Protein AF-A0AAV7KZ72-F1 (afdb_monomer)

Solvent-accessible surface area (backbone atoms only — not comparable to full-atom values): 15529 Å² total; per-residue (Å²): 114,70,66,60,54,53,52,51,52,52,52,54,58,46,49,74,73,47,74,88,58,69,67,49,80,44,83,74,49,78,67,99,48,38,44,33,35,39,38,36,49,79,88,45,71,31,38,37,39,36,37,58,58,86,93,79,50,80,46,81,46,80,44,89,60,84,88,63,89,92,62,82,76,85,76,79,49,72,65,56,58,51,51,52,52,52,51,53,51,51,53,51,54,50,51,53,52,50,51,54,52,50,53,52,47,52,52,51,50,49,61,69,27,57,28,27,34,31,34,38,45,56,62,88,93,62,81,54,77,63,62,72,54,74,46,62,90,78,28,86,56,56,98,78,72,48,73,76,47,73,47,62,68,90,73,82,82,64,59,92,94,51,77,57,65,44,37,40,31,30,34,72,44,53,68,43,39,51,32,46,50,51,41,45,66,75,54,61,76,40,71,57,99,91,30,66,40,46,73,44,76,52,35,62,66,42,51,55,49,46,56,64,33,48,67,52,51,54,48,36,56,75,68,71,52,50,68,47,79,43,91,85,38,30,44,34,36,53,40,91,92,77,51,74,49,77,28,79,45,54,64,61,50,43,52,54,64,69,66,62,66,90,115

Mean predicted aligned error: 16.89 Å

pLDDT: mean 72.33, std 17.56, range [33.66, 97.25]

Nearest PDB structures (foldseek):
  2ykp-assembly1_A  TM=8.143E-01  e=1.225E-08  Homo sapiens
  2yko-assembly1_A  TM=7.980E-01  e=5.605E-08  Homo sapiens
  2ykq-assembly1_B  TM=6.579E-01  e=3.017E-08  Homo sapiens
  2ldy-assembly1_A  TM=4.967E-01  e=1.840E-06  Homo sapiens
  9b8s-assembly1_A  TM=1.982E-01  e=2.676E+00  Homo sapiens

Radius of gyration: 35.11 Å; Cα contacts (8 Å, |Δi|>4): 311; chains: 1; bounding box: 72×52×94 Å

Foldseek 3Di:
DVVVVVVVVVVVVVCVVPVPWDKDWDFDDDDPFKTWIWIDTPNAIKIWMWGDDPPDDTDIATDRDDDDPDDDDPRPDPVNVVVVVVVVVVVVVVVVVVVVVVVVVLVVLLVVLLQKKKKFFDDPPNQPPVVVVQPVPPFPADPPKDWPDKDFDDDDQDDPPDTGTIIMIGTPDSVSVVSSQVRVVVPPFGDDPRITMHMDRPRPVQVVLLVQLVVLVVVCVVVVWDWDADRLGWIWTDDPPDDTDTDNHSVVSVVVVVVPPPD

Sequence (263 aa):
MVSLLCTVSAVLLIALVAPRKRWWIGVLKYSGRYFVFRLSVGGYRRGVCFYRHGGRSVKVAVYVGSFRHGRNPICFSAGLFAAIRTLQAEVHQLKEKNAGLHTWLEDTEGSSSRNDICLVGIPEKEEGMEVGCLWKPDAELSTQFVIERAHRVPGTIPKLGSRLRPLLARILNFRDQDAILRMASMQHPLHIANHKIWISPDAQEVQVRHKSFGKVQGEFQRRNLQYTMIFQAGLKVIAEGLWLWFFDAPEEAWEWLEAGTRW

Secondary structure (DSSP, 8-state):
-HHHHHHHHHHHHHHHH-TTS-EEEEEEEE-SSEEEEEEEETTEEEEEEEEEETTTEEEEEEE-S---TTSPP----HHHHHHHHHHHHHHHHHHHHHHHHHHHHHHHHHHHTTTEEEEESPPTT--SHHHHHSSTTTS---TT--EEEEEEPSSPPPPTTSPPPPEEEEES-HHHHHHHHHHHHHTPSEEETTEEEEEEE--HHHHHHHHHTHHHHHHHHHTT-EEEEPTTSPEEEEETTTEEEEESSHHHHHHHHHTT---

Organism: Pleurodeles waltl (NCBI:txid8319)

Structure (mmCIF, N/CA/C/O backbone):
data_AF-A0AAV7KZ72-F1
#
_entry.id   AF-A0AAV7KZ72-F1
#
loop_
_atom_site.group_PDB
_atom_site.id
_atom_site.type_symbol
_atom_site.label_atom_id
_atom_site.label_alt_id
_atom_site.label_comp_id
_atom_site.label_asym_id
_atom_site.label_entity_id
_atom_site.label_seq_id
_atom_site.pdbx_PDB_ins_code
_atom_site.Cartn_x
_atom_site.Cartn_y
_atom_site.Cartn_z
_atom_site.occupancy
_atom_site.B_iso_or_equiv
_atom_site.auth_seq_id
_atom_site.auth_comp_id
_atom_site.auth_asym_id
_atom_site.auth_atom_id
_atom_site.pdbx_PDB_model_num
ATOM 1 N N . MET A 1 1 ? -38.495 -7.448 65.803 1.00 38.69 1 MET A N 1
ATOM 2 C CA . MET A 1 1 ? -37.177 -6.798 65.583 1.00 38.69 1 MET A CA 1
ATOM 3 C C . MET A 1 1 ? -36.558 -7.064 64.203 1.00 38.69 1 MET A C 1
ATOM 5 O O . MET A 1 1 ? -36.000 -6.135 63.638 1.00 38.69 1 MET A O 1
ATOM 9 N N . VAL A 1 2 ? -36.669 -8.265 63.612 1.00 38.19 2 VAL A N 1
ATOM 10 C CA . VAL A 1 2 ? -36.006 -8.596 62.322 1.00 38.19 2 VAL A CA 1
ATOM 11 C C . VAL A 1 2 ? -36.577 -7.848 61.099 1.00 38.19 2 VAL A C 1
ATOM 13 O O . VAL A 1 2 ? -35.811 -7.498 60.203 1.00 38.19 2 VAL A O 1
ATOM 16 N N . SER A 1 3 ? -37.886 -7.553 61.052 1.00 43.62 3 SER A N 1
ATOM 17 C CA . SER A 1 3 ? -38.471 -6.794 59.928 1.00 43.62 3 SER A CA 1
ATOM 18 C C . SER A 1 3 ? -38.001 -5.338 59.895 1.00 43.62 3 SER A C 1
ATOM 20 O O . SER A 1 3 ? -37.659 -4.853 58.823 1.00 43.62 3 SER A O 1
ATOM 22 N N . LEU A 1 4 ? -37.904 -4.690 61.064 1.00 44.41 4 LEU A N 1
ATOM 23 C CA . LEU A 1 4 ? -37.414 -3.317 61.220 1.00 44.41 4 LEU A CA 1
ATOM 24 C C . LEU A 1 4 ? -35.956 -3.177 60.767 1.00 44.41 4 LEU A C 1
ATOM 26 O O . LEU A 1 4 ? -35.634 -2.263 60.013 1.00 44.41 4 LEU A O 1
ATOM 30 N N . LEU A 1 5 ? -35.090 -4.124 61.142 1.00 49.25 5 LEU A N 1
ATOM 31 C CA . LEU A 1 5 ? -33.693 -4.138 60.695 1.00 49.25 5 LEU A CA 1
ATOM 32 C C . LEU A 1 5 ? -33.578 -4.305 59.170 1.00 49.25 5 LEU A C 1
ATOM 34 O O . LEU A 1 5 ? -32.820 -3.579 58.535 1.00 49.25 5 LEU A O 1
ATOM 38 N N . CYS A 1 6 ? -34.382 -5.182 58.556 1.00 45.44 6 CYS A N 1
ATOM 39 C CA . CYS A 1 6 ? -34.381 -5.355 57.098 1.00 45.44 6 CYS A CA 1
ATOM 40 C C . CYS A 1 6 ? -34.920 -4.126 56.349 1.00 45.44 6 CYS A C 1
ATOM 42 O O . CYS A 1 6 ? -34.369 -3.763 55.311 1.00 45.44 6 CYS A O 1
ATOM 44 N N . THR A 1 7 ? -35.965 -3.465 56.863 1.00 50.50 7 THR A N 1
ATOM 45 C CA . THR A 1 7 ? -36.476 -2.217 56.273 1.00 50.50 7 THR A CA 1
ATOM 46 C C . THR A 1 7 ? -35.460 -1.087 56.372 1.00 50.50 7 THR A C 1
ATOM 48 O O . THR A 1 7 ? -35.274 -0.362 55.399 1.00 50.50 7 THR A O 1
ATOM 51 N N . VAL A 1 8 ? -34.755 -0.971 57.502 1.00 50.91 8 VAL A N 1
ATOM 52 C CA . VAL A 1 8 ? -33.727 0.059 57.708 1.00 50.91 8 VAL A CA 1
ATOM 53 C C . VAL A 1 8 ? -32.531 -0.181 56.782 1.00 50.91 8 VAL A C 1
ATOM 55 O O . VAL A 1 8 ? -32.090 0.752 56.116 1.00 50.91 8 VAL A O 1
ATOM 58 N N . SER A 1 9 ? -32.064 -1.429 56.639 1.00 54.72 9 SER A N 1
ATOM 59 C CA . SER A 1 9 ? -30.989 -1.766 55.695 1.00 54.72 9 SER A CA 1
ATOM 60 C C . SER A 1 9 ? -31.382 -1.527 54.235 1.00 54.72 9 SER A C 1
ATOM 62 O O . SER A 1 9 ? -30.563 -1.037 53.463 1.00 54.72 9 SER A O 1
ATOM 64 N N . ALA A 1 10 ? -32.626 -1.826 53.845 1.00 52.47 10 ALA A N 1
ATOM 65 C CA . ALA A 1 10 ? -33.115 -1.558 52.493 1.00 52.47 10 ALA A CA 1
ATOM 66 C C . ALA A 1 10 ? -33.166 -0.049 52.193 1.00 52.47 10 ALA A C 1
ATOM 68 O O . ALA A 1 10 ? -32.708 0.384 51.137 1.00 52.47 10 ALA A O 1
ATOM 69 N N . VAL A 1 11 ? -33.669 0.750 53.139 1.00 53.88 11 VAL A N 1
ATOM 70 C CA . VAL A 1 11 ? -33.732 2.215 53.031 1.00 53.88 11 VAL A CA 1
ATOM 71 C C . VAL A 1 11 ? -32.330 2.823 52.900 1.00 53.88 11 VAL A C 1
ATOM 73 O O . VAL A 1 11 ? -32.102 3.628 51.997 1.00 53.88 11 VAL A O 1
ATOM 76 N N . LEU A 1 12 ? -31.374 2.391 53.729 1.00 54.44 12 LEU A N 1
ATOM 77 C CA . LEU A 1 12 ? -29.981 2.859 53.685 1.00 54.44 12 LEU A CA 1
ATOM 78 C C . LEU A 1 12 ? -29.284 2.522 52.360 1.00 54.44 12 LEU A C 1
ATOM 80 O O . LEU A 1 12 ? -28.625 3.377 51.770 1.00 54.44 12 LEU A O 1
ATOM 84 N N . LEU A 1 13 ? -29.457 1.296 51.862 1.00 54.50 13 LEU A N 1
ATOM 85 C CA . LEU A 1 13 ? -28.806 0.844 50.631 1.00 54.50 13 LEU A CA 1
ATOM 86 C C . LEU A 1 13 ? -29.325 1.598 49.394 1.00 54.50 13 LEU A C 1
ATOM 88 O O . LEU A 1 13 ? -28.574 1.849 48.457 1.00 54.50 13 LEU A O 1
ATOM 92 N N . ILE A 1 14 ? -30.598 1.998 49.394 1.00 53.00 14 ILE A N 1
ATOM 93 C CA . ILE A 1 14 ? -31.209 2.755 48.293 1.00 53.00 14 ILE A CA 1
ATOM 94 C C . ILE A 1 14 ? -30.872 4.250 48.378 1.00 53.00 14 ILE A C 1
ATOM 96 O O . ILE A 1 14 ? -30.627 4.868 47.340 1.00 53.00 14 ILE A O 1
ATOM 100 N N . ALA A 1 15 ? -30.787 4.815 49.588 1.00 53.19 15 ALA A N 1
ATOM 101 C CA . ALA A 1 15 ? -30.318 6.185 49.798 1.00 53.19 15 ALA A CA 1
ATOM 102 C C . ALA A 1 15 ? -28.884 6.391 49.270 1.00 53.19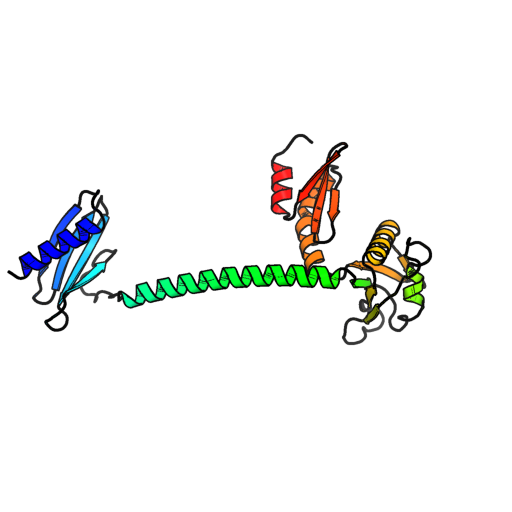 15 ALA A C 1
ATOM 104 O O . ALA A 1 15 ? -28.590 7.444 48.707 1.00 53.19 15 ALA A O 1
ATOM 105 N N . LEU A 1 16 ? -28.029 5.364 49.363 1.00 52.84 16 LEU A N 1
ATOM 106 C CA . LEU A 1 16 ? -26.675 5.367 48.794 1.00 52.84 16 LEU A CA 1
ATOM 107 C C . LEU A 1 16 ? -26.654 5.295 47.257 1.00 52.84 16 LEU A C 1
ATOM 109 O O . LEU A 1 16 ? -25.777 5.879 46.628 1.00 52.84 16 LEU A O 1
ATOM 113 N N . VAL A 1 17 ? -27.612 4.597 46.639 1.00 50.56 17 VAL A N 1
ATOM 114 C CA . VAL A 1 17 ? -27.637 4.375 45.180 1.00 50.56 17 VAL A CA 1
ATOM 115 C C . VAL A 1 17 ? -28.333 5.515 44.421 1.00 50.56 17 VAL A C 1
ATOM 117 O O . VAL A 1 17 ? -28.018 5.750 43.255 1.00 50.56 17 VAL A O 1
ATOM 120 N N . ALA A 1 18 ? -29.278 6.237 45.036 1.00 48.50 18 ALA A N 1
ATOM 121 C CA . ALA A 1 18 ? -30.023 7.308 44.361 1.00 48.50 18 ALA A CA 1
ATOM 122 C C . ALA A 1 18 ? -30.500 8.433 45.312 1.00 48.50 18 ALA A C 1
ATOM 124 O O . ALA A 1 18 ? -31.708 8.612 45.493 1.00 48.50 18 ALA A O 1
ATOM 125 N N . PRO A 1 19 ? -29.589 9.254 45.871 1.00 49.84 19 PRO A N 1
ATOM 126 C CA . PRO A 1 19 ? -29.916 10.239 46.912 1.00 49.84 19 PRO A CA 1
ATOM 127 C C . PRO A 1 19 ? -30.822 11.396 46.449 1.00 49.84 19 PRO A C 1
ATOM 129 O O . PRO A 1 19 ? -31.455 12.048 47.272 1.00 49.84 19 PRO A O 1
ATOM 132 N N . ARG A 1 20 ? -30.910 11.665 45.136 1.00 46.69 20 ARG A N 1
ATOM 133 C CA . ARG A 1 20 ? -31.605 12.844 44.573 1.00 46.69 20 ARG A CA 1
ATOM 134 C C . ARG A 1 20 ? -32.982 12.569 43.945 1.00 46.69 20 ARG A C 1
ATOM 136 O O . ARG A 1 20 ? -33.542 13.463 43.318 1.00 46.69 20 ARG A O 1
ATOM 143 N N . LYS A 1 21 ? -33.549 11.361 44.062 1.00 54.41 21 LYS A N 1
ATOM 144 C CA . LYS A 1 21 ? -34.864 11.022 43.466 1.00 54.41 21 LYS A CA 1
ATOM 145 C C . LYS A 1 21 ? -35.909 10.737 44.547 1.00 54.41 21 LYS A C 1
ATOM 147 O O . LYS A 1 21 ? -35.589 10.098 45.538 1.00 54.41 21 LYS A O 1
ATOM 152 N N . ARG A 1 22 ? -37.172 11.151 44.350 1.00 50.78 22 ARG A N 1
ATOM 153 C CA . ARG A 1 22 ? -38.296 10.700 45.200 1.00 50.78 22 ARG A CA 1
ATOM 154 C C . ARG A 1 22 ? -38.497 9.194 45.002 1.00 50.78 22 ARG A C 1
ATOM 156 O O . ARG A 1 22 ? -38.683 8.741 43.868 1.00 50.78 22 ARG A O 1
ATOM 163 N N . TRP A 1 23 ? -38.466 8.439 46.095 1.00 55.16 23 TRP A N 1
ATOM 164 C CA . TRP A 1 23 ? -38.668 6.993 46.105 1.00 55.16 23 TRP A CA 1
ATOM 165 C C . TRP A 1 23 ? -39.772 6.581 47.084 1.00 55.16 23 TRP A C 1
ATOM 167 O O . TRP A 1 23 ? -40.074 7.296 48.034 1.00 55.16 23 TRP A O 1
ATOM 177 N N . TRP A 1 24 ? -40.397 5.434 46.819 1.00 49.84 24 TRP A N 1
ATOM 178 C CA . TRP A 1 24 ? -41.432 4.821 47.660 1.00 49.84 24 TRP A CA 1
ATOM 179 C C . TRP A 1 24 ? -41.126 3.336 47.864 1.00 49.84 24 TRP A C 1
ATOM 181 O O . TRP A 1 24 ? -40.811 2.639 46.895 1.00 49.84 24 TRP A O 1
ATOM 191 N N . ILE A 1 25 ? -41.246 2.854 49.107 1.00 53.31 25 ILE A N 1
ATOM 192 C CA . ILE A 1 25 ? -41.063 1.445 49.485 1.00 53.31 25 ILE A CA 1
ATOM 193 C C . ILE A 1 25 ? -42.386 0.892 50.013 1.00 53.31 25 ILE A C 1
ATOM 195 O O . ILE A 1 25 ? -42.945 1.422 50.967 1.00 53.31 25 ILE A O 1
ATOM 199 N N . GLY A 1 26 ? -42.867 -0.198 49.416 1.00 49.25 26 GLY A N 1
ATOM 200 C CA . GLY A 1 26 ? -44.004 -0.967 49.926 1.00 49.25 26 GLY A CA 1
ATOM 201 C C . GLY A 1 26 ? -43.614 -2.421 50.171 1.00 49.25 26 GLY A C 1
ATOM 202 O O . GLY A 1 26 ? -42.951 -3.030 49.331 1.00 49.25 26 GLY A O 1
ATOM 203 N N . VAL A 1 27 ? -44.021 -3.004 51.299 1.00 54.62 27 VAL A N 1
ATOM 204 C CA . VAL A 1 27 ? -43.845 -4.445 51.5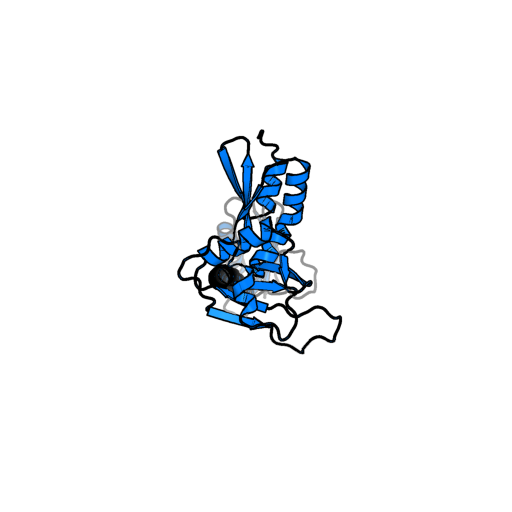49 1.00 54.62 27 VAL A CA 1
ATOM 205 C C . VAL A 1 27 ? -44.889 -5.207 50.734 1.00 54.62 27 VAL A C 1
ATOM 207 O O . VAL A 1 27 ? -46.081 -4.972 50.887 1.00 54.62 27 VAL A O 1
ATOM 210 N N . LEU A 1 28 ? -44.450 -6.101 49.846 1.00 54.56 28 LEU A N 1
ATOM 211 C CA . LEU A 1 28 ? -45.337 -6.871 48.965 1.00 54.56 28 LEU A CA 1
ATOM 212 C C . LEU A 1 28 ? -45.736 -8.221 49.564 1.00 54.56 28 LEU A C 1
ATOM 214 O O . LEU A 1 28 ? -46.877 -8.643 49.410 1.00 54.56 28 LEU A O 1
ATOM 218 N N . LYS A 1 29 ? -44.793 -8.933 50.193 1.00 51.44 29 LYS A N 1
ATOM 219 C CA . LYS A 1 29 ? -45.048 -10.255 50.782 1.00 51.44 29 LYS A CA 1
ATOM 220 C C . LYS A 1 29 ? -43.983 -10.611 51.816 1.00 51.44 29 LYS A C 1
ATOM 222 O O . LYS A 1 29 ? -42.793 -10.381 51.586 1.00 51.44 29 LYS A O 1
ATOM 227 N N . TYR A 1 30 ? -44.418 -11.224 52.914 1.00 51.69 30 TYR A N 1
ATOM 228 C CA . TYR A 1 30 ? -43.566 -11.874 53.907 1.00 51.69 30 TYR A CA 1
ATOM 229 C C . TYR A 1 30 ? -43.887 -13.369 53.937 1.00 51.69 30 TYR A C 1
ATOM 231 O O . TYR A 1 30 ? -45.049 -13.751 54.029 1.00 51.69 30 TYR A O 1
ATOM 239 N N . SER A 1 31 ? -42.861 -14.212 53.833 1.00 49.59 31 SER A N 1
ATOM 240 C CA . SER A 1 31 ? -43.014 -15.674 53.812 1.00 49.59 31 SER A CA 1
ATOM 241 C C . SER A 1 31 ? -42.007 -16.357 54.743 1.00 49.59 31 SER A C 1
ATOM 243 O O . SER A 1 31 ? -41.458 -17.391 54.375 1.00 49.59 31 SER A O 1
ATOM 245 N N . GLY A 1 32 ? -41.653 -15.764 55.892 1.00 51.72 32 GLY A N 1
ATOM 246 C CA . GLY A 1 32 ? -40.743 -16.348 56.904 1.00 51.72 32 GLY A CA 1
ATOM 247 C C . GLY A 1 32 ? -39.281 -16.603 56.472 1.00 51.72 32 GLY A C 1
ATOM 248 O O . GLY A 1 32 ? -38.384 -16.629 57.308 1.00 51.72 32 GLY A O 1
ATOM 249 N N . ARG A 1 33 ? -39.017 -16.749 55.169 1.00 49.34 33 ARG A N 1
ATOM 250 C CA . ARG A 1 33 ? -37.733 -17.051 54.518 1.00 49.34 33 ARG A CA 1
ATOM 251 C C . ARG A 1 33 ? -37.253 -15.909 53.618 1.00 49.34 33 ARG A C 1
ATOM 253 O O . ARG A 1 33 ? -36.058 -15.807 53.349 1.00 49.34 33 ARG A O 1
ATOM 260 N N . TYR A 1 34 ? -38.162 -15.046 53.167 1.00 52.81 34 TYR A N 1
ATOM 261 C CA . TYR A 1 34 ? -37.846 -13.884 52.342 1.00 52.81 34 TYR A CA 1
ATOM 262 C C . TYR A 1 34 ? -38.830 -12.727 52.571 1.00 52.81 34 TYR A C 1
ATOM 264 O O . TYR A 1 34 ? -39.994 -12.940 52.928 1.00 52.81 34 TYR A O 1
ATOM 272 N N . PHE A 1 35 ? -38.334 -11.509 52.353 1.00 56.38 35 PHE A N 1
ATOM 273 C CA . PHE A 1 35 ? -39.094 -10.268 52.270 1.00 56.38 35 PHE A CA 1
ATOM 274 C C . PHE A 1 35 ? -39.054 -9.763 50.830 1.00 56.38 35 PHE A C 1
ATOM 276 O O . PHE A 1 35 ? -37.978 -9.610 50.253 1.00 56.38 35 PHE A O 1
ATOM 283 N N . VAL A 1 36 ? -40.215 -9.472 50.251 1.00 56.59 36 VAL A N 1
ATOM 284 C CA . VAL A 1 36 ? -40.297 -8.804 48.947 1.00 56.59 36 VAL A CA 1
ATOM 285 C C . VAL A 1 36 ? -40.717 -7.362 49.167 1.00 56.59 36 VAL A C 1
ATOM 287 O O . VAL A 1 36 ? -41.788 -7.110 49.721 1.00 56.59 36 VAL A O 1
ATOM 290 N N . PHE A 1 37 ? -39.901 -6.421 48.704 1.00 59.31 37 PHE A N 1
ATOM 291 C CA . PHE A 1 37 ? -40.211 -4.998 48.703 1.00 59.31 37 PHE A CA 1
ATOM 292 C C . PHE A 1 37 ? -40.421 -4.512 47.272 1.00 59.31 37 PHE A C 1
ATOM 294 O O . PHE A 1 37 ? -39.703 -4.874 46.337 1.00 59.31 37 PHE A O 1
ATOM 301 N N . ARG A 1 38 ? -41.424 -3.659 47.099 1.00 55.59 38 ARG A N 1
ATOM 302 C CA . ARG A 1 38 ? -41.634 -2.869 45.894 1.00 55.59 38 ARG A CA 1
ATOM 303 C C . ARG A 1 38 ? -40.899 -1.552 46.074 1.00 55.59 38 ARG A C 1
ATOM 305 O O . ARG A 1 38 ? -41.220 -0.819 47.004 1.00 55.59 38 ARG A O 1
ATOM 312 N N . LEU A 1 39 ? -39.968 -1.254 45.176 1.00 57.00 39 LEU A N 1
ATOM 313 C CA . LEU A 1 39 ? -39.316 0.043 45.099 1.00 57.00 39 LEU A CA 1
ATOM 314 C C . LEU A 1 39 ? -39.827 0.797 43.869 1.00 57.00 39 LEU A C 1
ATOM 316 O O . LEU A 1 39 ? -39.758 0.296 42.747 1.00 57.00 39 LEU A O 1
ATOM 320 N N . SER A 1 40 ? -40.325 2.011 44.069 1.00 53.72 40 SER A N 1
ATOM 321 C CA . SER A 1 40 ? -40.633 2.938 42.979 1.00 53.72 40 SER A CA 1
ATOM 322 C C . SER A 1 40 ? -39.650 4.098 43.035 1.00 53.72 40 SER A C 1
ATOM 324 O O . SER A 1 40 ? -39.566 4.747 44.073 1.00 53.72 40 SER A O 1
ATOM 326 N N . VAL A 1 41 ? -38.905 4.358 41.957 1.00 54.25 41 VAL A N 1
ATOM 327 C CA . VAL A 1 41 ? -37.981 5.505 41.857 1.00 54.25 41 VAL A CA 1
ATOM 328 C C . VAL A 1 41 ? -38.277 6.261 40.565 1.00 54.25 41 VAL A C 1
ATOM 330 O O . VAL A 1 41 ? -38.042 5.737 39.478 1.00 54.25 41 VAL A O 1
ATOM 333 N N . GLY A 1 42 ? -38.800 7.488 40.671 1.00 46.16 42 GLY A N 1
ATOM 334 C CA . GLY A 1 42 ? -39.041 8.365 39.513 1.00 46.16 42 GLY A CA 1
ATOM 335 C C . GLY A 1 42 ? -39.885 7.742 38.389 1.00 46.16 42 GLY A C 1
ATOM 336 O O . GLY A 1 42 ? -39.513 7.855 37.228 1.00 46.16 42 GLY A O 1
ATOM 337 N N . GLY A 1 43 ? -40.964 7.026 38.728 1.00 46.56 43 GLY A N 1
ATOM 338 C CA . GLY A 1 43 ? -41.856 6.365 37.758 1.00 46.56 43 GLY A CA 1
ATOM 339 C C . GLY A 1 43 ? -41.442 4.943 37.352 1.00 46.56 43 GLY A C 1
ATOM 340 O O . GLY A 1 43 ? -42.272 4.184 36.853 1.00 46.56 43 GLY A O 1
ATOM 341 N N . TYR A 1 44 ? -40.206 4.526 37.645 1.00 46.16 44 TYR A N 1
ATOM 342 C CA . TYR A 1 44 ? -39.730 3.167 37.387 1.00 46.16 44 TYR A CA 1
ATOM 343 C C . TYR A 1 44 ? -40.046 2.243 38.567 1.00 46.16 44 TYR A C 1
ATOM 345 O O . TYR A 1 44 ? -39.595 2.469 39.693 1.00 46.16 44 TYR A O 1
ATOM 353 N N . ARG A 1 45 ? -40.803 1.169 38.305 1.00 48.78 45 ARG A N 1
ATOM 354 C CA . ARG A 1 45 ? -41.132 0.130 39.294 1.00 48.78 45 ARG A CA 1
ATOM 355 C C . ARG A 1 45 ? -40.066 -0.969 39.254 1.00 48.78 45 ARG A C 1
ATOM 357 O O . ARG A 1 45 ? -39.945 -1.665 38.250 1.00 48.78 45 ARG A O 1
ATOM 364 N N . ARG A 1 46 ? -39.310 -1.151 40.338 1.00 52.00 46 ARG A N 1
ATOM 365 C CA . ARG A 1 46 ? -38.365 -2.267 40.521 1.00 52.00 46 ARG A CA 1
ATOM 366 C C . ARG A 1 46 ? -38.767 -3.104 41.735 1.00 52.00 46 ARG A C 1
ATOM 368 O O . ARG A 1 46 ? -39.241 -2.582 42.742 1.00 52.00 46 ARG A O 1
ATOM 375 N N . GLY A 1 47 ? -38.619 -4.420 41.633 1.00 52.91 47 GLY A N 1
ATOM 376 C CA . GLY A 1 47 ? -38.844 -5.337 42.751 1.00 52.91 47 GLY A CA 1
ATOM 377 C C . GLY A 1 47 ? -37.513 -5.684 43.404 1.00 52.91 47 GLY A C 1
ATOM 378 O O . GLY A 1 47 ? -36.579 -6.068 42.705 1.00 52.91 47 GLY A O 1
ATOM 379 N N . VAL A 1 48 ? -37.412 -5.572 44.725 1.00 53.91 48 VAL A N 1
ATOM 380 C CA . VAL A 1 48 ? -36.237 -6.026 45.481 1.00 53.91 48 VAL A CA 1
ATOM 381 C C . VAL A 1 48 ? -36.682 -7.157 46.398 1.00 53.91 48 VAL A C 1
ATOM 383 O O . VAL A 1 48 ? -37.560 -6.959 47.237 1.00 53.91 48 VAL A O 1
ATOM 386 N N . CYS A 1 49 ? -36.102 -8.347 46.245 1.00 51.06 49 CYS A N 1
ATOM 387 C CA . CYS A 1 49 ? -36.345 -9.453 47.170 1.00 51.06 49 CYS A CA 1
ATOM 388 C C . CYS A 1 49 ? -35.115 -9.670 48.047 1.00 51.06 49 CYS A C 1
ATOM 390 O O . CYS A 1 49 ? -33.995 -9.797 47.557 1.00 51.06 49 CYS A O 1
ATOM 392 N N . PHE A 1 50 ? -35.340 -9.766 49.348 1.00 54.12 50 PHE A N 1
ATOM 393 C CA . PHE A 1 50 ? -34.349 -10.157 50.336 1.00 54.12 50 PHE A CA 1
ATOM 394 C C . PHE A 1 50 ? -34.687 -11.571 50.768 1.00 54.12 50 PHE A C 1
ATOM 396 O O . PHE A 1 50 ? -35.810 -11.818 51.201 1.00 54.12 50 PHE A O 1
ATOM 403 N N . TYR A 1 51 ? -33.747 -12.504 50.682 1.00 47.78 51 TYR A N 1
ATOM 404 C CA . TYR A 1 51 ? -33.966 -13.857 51.189 1.00 47.78 51 TYR A CA 1
ATOM 405 C C . TYR A 1 51 ? -32.852 -14.277 52.140 1.00 47.78 51 TYR A C 1
ATOM 407 O O . TYR A 1 51 ? -31.693 -13.868 52.014 1.00 47.78 51 TYR A O 1
ATOM 415 N N . ARG A 1 52 ? -33.233 -15.082 53.134 1.00 42.53 52 ARG A N 1
ATOM 416 C CA . ARG A 1 52 ? -32.333 -15.629 54.145 1.00 42.53 52 ARG A CA 1
ATOM 417 C C . ARG A 1 52 ? -31.876 -17.007 53.678 1.00 42.53 52 ARG A C 1
ATOM 419 O O . ARG A 1 52 ? -32.671 -17.941 53.646 1.00 42.53 52 ARG A O 1
ATOM 426 N N . HIS A 1 53 ? -30.599 -17.137 53.328 1.00 40.38 53 HIS A N 1
ATOM 427 C CA . HIS A 1 53 ? -29.990 -18.432 53.022 1.00 40.38 53 HIS A CA 1
ATOM 428 C C . HIS A 1 53 ? -29.137 -18.876 54.216 1.00 40.38 53 HIS A C 1
ATOM 430 O O . HIS A 1 53 ? -28.185 -18.190 54.579 1.00 40.38 53 HIS A O 1
ATOM 436 N N . GLY A 1 54 ? -29.475 -20.009 54.840 1.00 42.12 54 GLY A N 1
ATOM 437 C CA . GLY A 1 54 ? -28.604 -20.660 55.830 1.00 42.12 54 GLY A CA 1
ATOM 438 C C . GLY A 1 54 ? -28.338 -19.864 57.116 1.00 42.12 54 GLY A C 1
ATOM 439 O O . GLY A 1 54 ? -27.220 -19.847 57.616 1.00 42.12 54 GLY A O 1
ATOM 440 N N . GLY A 1 55 ? -29.341 -19.172 57.662 1.00 43.28 55 GLY A N 1
ATOM 441 C CA . GLY A 1 55 ? -29.295 -18.658 59.038 1.00 43.28 55 GLY A CA 1
ATOM 442 C C . GLY A 1 55 ? -28.463 -17.393 59.294 1.00 43.28 55 GLY A C 1
ATOM 443 O O . GLY A 1 55 ? -28.838 -16.661 60.209 1.00 43.28 55 GLY A O 1
ATOM 444 N N . ARG A 1 56 ? -27.431 -17.072 58.497 1.00 43.22 56 ARG A N 1
ATOM 445 C CA . ARG A 1 56 ? -26.453 -16.008 58.834 1.00 43.22 56 ARG A CA 1
ATOM 446 C C . ARG A 1 56 ? -26.320 -14.841 57.846 1.00 43.22 56 ARG A C 1
ATOM 448 O O . ARG A 1 56 ? -25.766 -13.819 58.230 1.00 43.22 56 ARG A O 1
ATOM 455 N N . SER A 1 57 ? -26.850 -14.922 56.623 1.00 42.44 57 SER A N 1
ATOM 456 C CA . SER A 1 57 ? -26.660 -13.851 55.625 1.00 42.44 57 SER A CA 1
ATOM 457 C C . SER A 1 57 ? -27.956 -13.504 54.892 1.00 42.44 57 SER A C 1
ATOM 459 O O . SER A 1 57 ? -28.642 -14.383 54.363 1.00 42.44 57 SER A O 1
ATOM 461 N N . VAL A 1 58 ? -28.289 -12.210 54.852 1.00 48.12 58 VAL A N 1
ATOM 462 C CA . VAL A 1 58 ? -29.366 -11.663 54.016 1.00 48.12 58 VAL A CA 1
ATOM 463 C C . VAL A 1 58 ? -28.768 -11.361 52.646 1.00 48.12 58 VAL A C 1
ATOM 465 O O . VAL A 1 58 ? -27.904 -10.496 52.529 1.00 48.12 58 VAL A O 1
ATOM 468 N N . LYS A 1 59 ? -29.196 -12.083 51.606 1.00 48.03 59 LYS A N 1
ATOM 469 C CA . LYS A 1 59 ? -28.815 -11.766 50.223 1.00 48.03 59 LYS A CA 1
ATOM 470 C C . LYS A 1 59 ? -29.869 -10.845 49.617 1.00 48.03 59 LYS A C 1
ATOM 472 O O . LYS A 1 59 ? -31.067 -11.115 49.724 1.00 48.03 59 LYS A O 1
ATOM 477 N N . VAL A 1 60 ? -29.410 -9.757 49.001 1.00 46.53 60 VAL A N 1
ATOM 478 C CA . VAL A 1 60 ? -30.255 -8.781 48.304 1.00 46.53 60 VAL A CA 1
ATOM 479 C C . VAL A 1 60 ? -30.259 -9.130 46.823 1.00 46.53 60 VAL A C 1
ATOM 481 O O . VAL A 1 60 ? -29.211 -9.110 46.184 1.00 46.53 60 VAL A O 1
ATOM 484 N N . ALA A 1 61 ? -31.428 -9.448 46.276 1.00 47.72 61 ALA A N 1
ATOM 485 C CA . ALA A 1 61 ? -31.616 -9.617 44.844 1.00 47.72 61 ALA A CA 1
ATOM 486 C C . ALA A 1 61 ? -32.477 -8.463 44.316 1.00 47.72 61 ALA A C 1
ATOM 488 O O . ALA A 1 61 ? -33.632 -8.285 44.715 1.00 47.72 61 ALA A O 1
ATOM 489 N N . VAL A 1 62 ? -31.892 -7.649 43.439 1.00 45.72 62 VAL A N 1
ATOM 490 C CA . VAL A 1 62 ? -32.569 -6.528 42.781 1.00 45.72 62 VAL A CA 1
ATOM 491 C C . VAL A 1 62 ? -33.012 -6.996 41.399 1.00 45.72 62 VAL A C 1
ATOM 493 O O . VAL A 1 62 ? -32.177 -7.379 40.585 1.00 45.72 62 VAL A O 1
ATOM 496 N N . TYR A 1 63 ? -34.317 -6.961 41.131 1.00 50.41 63 TYR A N 1
ATOM 497 C CA . TYR A 1 63 ? -34.884 -7.364 39.846 1.00 50.41 63 TYR A CA 1
ATOM 498 C C . TYR A 1 63 ? -35.364 -6.145 39.061 1.00 50.41 63 TYR A C 1
ATOM 500 O O . TYR A 1 63 ? -36.009 -5.235 39.596 1.00 50.41 63 TYR A O 1
ATOM 508 N N . VAL A 1 64 ? -35.098 -6.164 37.757 1.00 40.88 64 VAL A N 1
ATOM 509 C CA . VAL A 1 64 ? -35.648 -5.213 36.790 1.00 40.88 64 VAL A CA 1
ATOM 510 C C . VAL A 1 64 ? -36.662 -5.980 35.937 1.00 40.88 64 VAL A C 1
ATOM 512 O O . VAL A 1 64 ? -36.278 -6.698 35.023 1.00 40.88 64 VAL A O 1
ATOM 515 N N . GLY A 1 65 ? -37.953 -5.906 36.287 1.00 44.44 65 GLY A N 1
ATOM 516 C CA . GLY A 1 65 ? -39.032 -6.574 35.544 1.00 44.44 65 GLY A CA 1
ATOM 517 C C . GLY A 1 65 ? -40.302 -6.866 36.357 1.00 44.44 65 GLY A C 1
ATOM 518 O O . GLY A 1 65 ? -40.320 -6.766 37.585 1.00 44.44 65 GLY A O 1
ATOM 519 N N . SER A 1 66 ? -41.378 -7.232 3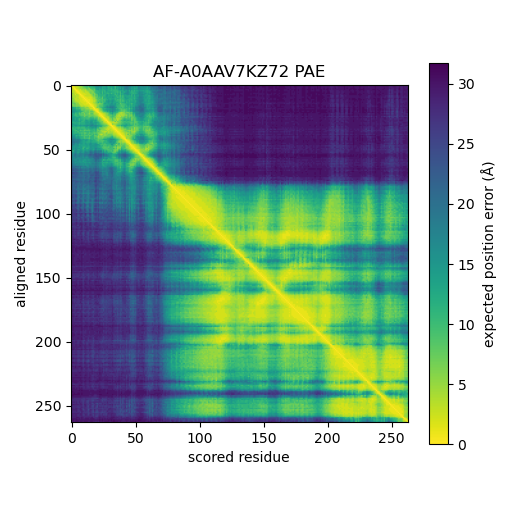5.654 1.00 38.50 66 SER A N 1
ATOM 520 C CA . SER A 1 66 ? -42.684 -7.594 36.225 1.00 38.50 66 SER A CA 1
ATOM 521 C C . SER A 1 66 ? -42.662 -9.003 36.830 1.00 38.50 66 SER A C 1
ATOM 523 O O . SER A 1 66 ? -42.501 -9.993 36.119 1.00 38.50 66 SER A O 1
ATOM 525 N N . PHE A 1 67 ? -42.862 -9.109 38.146 1.00 39.06 67 PHE A N 1
ATOM 526 C CA . PHE A 1 67 ? -42.969 -10.387 38.858 1.00 39.06 67 PHE A CA 1
ATOM 527 C C . PHE A 1 67 ? -44.273 -11.113 38.473 1.00 39.06 67 PHE A C 1
ATOM 529 O O . PHE A 1 67 ? -45.357 -10.677 38.865 1.00 39.06 67 PHE A O 1
ATOM 536 N N . ARG A 1 68 ? -44.188 -12.217 37.714 1.00 38.88 68 ARG A N 1
ATOM 537 C CA . ARG A 1 68 ? -45.308 -13.157 37.508 1.00 38.88 68 ARG A CA 1
ATOM 538 C C . ARG A 1 68 ? -45.229 -14.278 38.550 1.00 38.88 68 ARG A C 1
ATOM 540 O O . ARG A 1 68 ? -44.165 -14.860 38.750 1.00 38.88 68 ARG A O 1
ATOM 547 N N . HIS A 1 69 ? -46.348 -14.554 39.224 1.00 33.66 69 HIS A N 1
ATOM 548 C CA . HIS A 1 69 ? -46.466 -15.595 40.255 1.00 33.66 69 HIS A CA 1
ATOM 549 C C . HIS A 1 69 ? -46.012 -16.967 39.717 1.00 33.66 69 HIS A C 1
ATOM 551 O O . HIS A 1 69 ? -46.394 -17.349 38.616 1.00 33.66 69 HIS A O 1
ATOM 557 N N . GLY A 1 70 ? -45.220 -17.708 40.501 1.00 37.41 70 GLY A N 1
ATOM 558 C CA . GLY A 1 70 ? -44.935 -19.131 40.258 1.00 37.41 70 GLY A CA 1
ATOM 559 C C . GLY A 1 70 ? -43.633 -19.480 39.526 1.00 37.41 70 GLY A C 1
ATOM 560 O O . GLY A 1 70 ? -43.332 -20.662 39.404 1.00 37.41 70 GLY A O 1
ATOM 561 N N . ARG A 1 71 ? -42.821 -18.512 39.077 1.00 40.44 71 ARG A N 1
ATOM 562 C CA . ARG A 1 71 ? -41.473 -18.801 38.544 1.00 40.44 71 ARG A CA 1
ATOM 563 C C . ARG A 1 71 ? -40.402 -18.471 39.579 1.00 40.44 71 ARG A C 1
ATOM 565 O O . ARG A 1 71 ? -40.388 -17.363 40.116 1.00 40.44 71 ARG A O 1
ATOM 572 N N . ASN A 1 72 ? -39.509 -19.429 39.847 1.00 36.44 72 ASN A N 1
ATOM 573 C CA . ASN A 1 72 ? -38.323 -19.191 40.668 1.00 36.44 72 ASN A CA 1
ATOM 574 C C . ASN A 1 72 ? -37.532 -18.021 40.067 1.00 36.44 72 ASN A C 1
ATOM 576 O O . ASN A 1 72 ? -37.281 -18.018 38.858 1.00 36.44 72 ASN A O 1
ATOM 580 N N . PRO A 1 73 ? -37.166 -17.012 40.868 1.00 42.75 73 PRO A N 1
ATOM 581 C CA . PRO A 1 73 ? -36.403 -15.894 40.354 1.00 42.75 73 PRO A CA 1
ATOM 582 C C . PRO A 1 73 ? -35.036 -16.378 39.860 1.00 42.75 73 PRO A C 1
ATOM 584 O O . PRO A 1 73 ? -34.333 -17.100 40.566 1.00 42.75 73 PRO A O 1
ATOM 587 N N . ILE A 1 74 ? -34.647 -15.951 38.657 1.00 43.25 74 ILE A N 1
ATOM 588 C CA . ILE A 1 74 ? -33.296 -16.170 38.135 1.00 43.25 74 ILE A CA 1
ATOM 589 C C . ILE A 1 74 ? -32.366 -15.266 38.947 1.00 43.25 74 ILE A C 1
ATOM 591 O O . ILE A 1 74 ? -32.311 -14.051 38.753 1.00 43.25 74 ILE A O 1
ATOM 595 N N . CYS A 1 75 ? -31.699 -15.848 39.939 1.00 43.06 75 CYS A N 1
ATOM 596 C CA . CYS A 1 75 ? -30.702 -15.165 40.746 1.00 43.06 75 CYS A CA 1
ATOM 597 C C . CYS A 1 75 ? -29.415 -15.052 39.928 1.00 43.06 75 CYS A C 1
ATOM 599 O O . CYS A 1 75 ? -28.593 -15.964 39.938 1.00 43.06 75 CYS A O 1
ATOM 601 N N . PHE A 1 76 ? -29.219 -13.934 39.231 1.00 44.28 76 PHE A N 1
ATOM 602 C CA . PHE A 1 76 ? -27.894 -13.594 38.727 1.00 44.28 76 PHE A CA 1
ATOM 603 C C . PHE A 1 76 ? -26.998 -13.312 39.935 1.00 44.28 76 PHE A C 1
ATOM 605 O O . PHE A 1 76 ? -27.186 -12.326 40.650 1.00 44.28 76 PHE A O 1
ATOM 612 N N . SER A 1 77 ? -26.083 -14.234 40.238 1.00 51.75 77 SER A N 1
ATOM 613 C CA . SER A 1 77 ? -25.139 -14.050 41.337 1.00 51.75 77 SER A CA 1
ATOM 614 C C . SER A 1 77 ? -24.274 -12.817 41.047 1.00 51.75 77 SER A C 1
ATOM 616 O O . SER A 1 77 ? -23.920 -12.556 39.898 1.00 51.75 77 SER A O 1
ATOM 618 N N . ALA A 1 78 ? -23.907 -12.051 42.077 1.00 56.88 78 ALA A N 1
ATOM 619 C CA . ALA A 1 78 ? -22.967 -10.933 41.927 1.00 56.88 78 ALA A CA 1
ATOM 620 C C . ALA A 1 78 ? -21.652 -11.367 41.241 1.00 56.88 78 ALA A C 1
ATOM 622 O O . ALA A 1 78 ? -21.038 -10.578 40.528 1.00 56.88 78 ALA A O 1
ATOM 623 N N . GLY A 1 79 ? -21.277 -12.645 41.390 1.00 65.06 79 GLY A N 1
ATOM 624 C CA . GLY A 1 79 ? -20.156 -13.261 40.682 1.00 65.06 79 GLY A CA 1
ATOM 625 C C . GLY A 1 79 ? -20.327 -13.300 39.161 1.00 65.06 79 GLY A C 1
ATOM 626 O O . GLY A 1 79 ? -19.358 -13.043 38.457 1.00 65.06 79 GLY A O 1
ATOM 627 N N . LEU A 1 80 ? -21.539 -13.533 38.636 1.00 71.69 80 LEU A N 1
ATOM 628 C CA . LEU A 1 80 ? -21.760 -13.522 37.185 1.00 71.69 80 LEU A CA 1
ATOM 629 C C . LEU A 1 80 ? -21.622 -12.111 36.602 1.00 71.69 80 LEU A C 1
ATOM 631 O O . LEU A 1 80 ? -21.010 -11.938 35.555 1.00 71.69 80 LEU A O 1
ATOM 635 N N . PHE A 1 81 ? -22.133 -11.087 37.291 1.00 73.38 81 PHE A N 1
ATOM 636 C CA . PHE A 1 81 ? -21.955 -9.699 36.852 1.00 73.38 81 PHE A CA 1
ATOM 637 C C . PHE A 1 81 ? -20.493 -9.24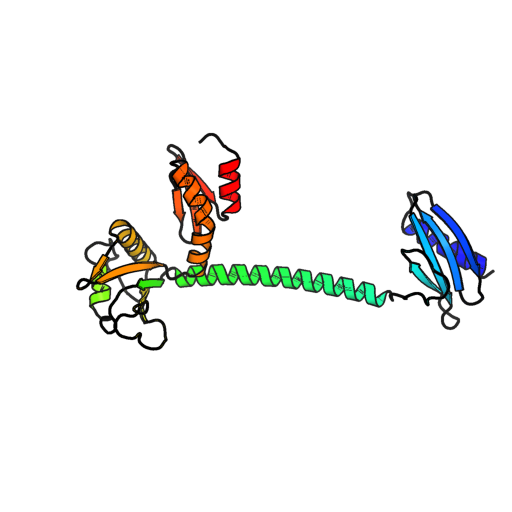8 36.909 1.00 73.38 81 PHE A C 1
ATOM 639 O O . PHE A 1 81 ? -20.047 -8.537 36.012 1.00 73.38 81 PHE A O 1
ATOM 646 N N . ALA A 1 82 ? -19.744 -9.665 37.934 1.00 74.12 82 ALA A N 1
ATOM 647 C CA . ALA A 1 82 ? -18.310 -9.403 38.011 1.00 74.12 82 ALA A CA 1
ATOM 648 C C . ALA A 1 82 ? -17.562 -10.070 36.845 1.00 74.12 82 ALA A C 1
ATOM 650 O O . ALA A 1 82 ? -16.813 -9.388 36.154 1.00 74.12 82 ALA A O 1
ATOM 651 N N . ALA A 1 83 ? -17.847 -11.347 36.566 1.00 83.12 83 ALA A N 1
ATOM 652 C CA . ALA A 1 83 ? -17.241 -12.090 35.461 1.00 83.12 83 ALA A CA 1
ATOM 653 C C . ALA A 1 83 ? -17.563 -11.486 34.083 1.00 83.12 83 ALA A C 1
ATOM 655 O O . ALA A 1 83 ? -16.693 -11.384 33.226 1.00 83.12 83 ALA A O 1
ATOM 656 N N . ILE A 1 84 ? -18.800 -11.027 33.862 1.00 87.38 84 ILE A N 1
ATOM 657 C CA . ILE A 1 84 ? -19.168 -10.349 32.609 1.00 87.38 84 ILE A CA 1
ATOM 658 C C . ILE A 1 84 ? -18.359 -9.058 32.438 1.00 87.38 84 ILE A C 1
ATOM 660 O O . ILE A 1 84 ? -17.885 -8.777 31.342 1.00 87.38 84 ILE A O 1
ATOM 664 N N . ARG A 1 85 ? -18.164 -8.282 33.510 1.00 86.88 85 ARG A N 1
ATOM 665 C CA . ARG A 1 85 ? -17.389 -7.036 33.446 1.00 86.88 85 ARG A CA 1
ATOM 666 C C . ARG A 1 85 ? -15.904 -7.277 33.194 1.00 86.88 85 ARG A C 1
ATOM 668 O O . ARG A 1 85 ? -15.314 -6.523 32.427 1.00 86.88 85 ARG A O 1
ATOM 675 N N . THR A 1 86 ? -15.308 -8.294 33.816 1.00 93.00 86 THR A N 1
ATOM 676 C CA . THR A 1 86 ? -13.902 -8.641 33.556 1.00 93.00 86 THR A CA 1
ATOM 677 C C . THR A 1 86 ? -13.722 -9.108 32.118 1.00 93.00 86 THR A C 1
ATOM 679 O O . THR A 1 86 ? -12.857 -8.584 31.426 1.00 93.00 86 THR A O 1
ATOM 682 N N . LEU A 1 87 ? -14.612 -9.973 31.620 1.00 94.44 87 LEU A N 1
ATOM 683 C CA . LEU A 1 87 ? -14.596 -10.413 30.222 1.00 94.44 87 LEU A CA 1
ATOM 684 C C . LEU A 1 87 ? -14.760 -9.245 29.241 1.00 94.44 87 LEU A C 1
ATOM 686 O O . LEU A 1 87 ? -14.080 -9.193 28.223 1.00 94.44 87 LEU A O 1
ATOM 690 N N . GLN A 1 88 ? -15.634 -8.281 29.539 1.00 95.31 88 GLN A N 1
ATOM 691 C CA . GLN A 1 88 ? -15.782 -7.079 28.711 1.00 95.31 88 GLN A CA 1
ATOM 692 C C . GLN A 1 88 ? -14.496 -6.246 28.663 1.00 95.31 88 GLN A C 1
ATOM 694 O O . GLN A 1 88 ? -14.131 -5.765 27.590 1.00 95.31 88 GLN A O 1
ATOM 699 N N . ALA A 1 89 ? -13.806 -6.095 29.797 1.00 94.88 89 ALA A N 1
ATOM 700 C CA . ALA A 1 89 ? -12.534 -5.382 29.860 1.00 94.88 89 ALA A CA 1
ATOM 701 C C . ALA A 1 89 ? -11.428 -6.119 29.085 1.00 94.88 89 ALA A C 1
ATOM 703 O O . ALA A 1 89 ? -10.703 -5.494 28.317 1.00 94.88 89 ALA A O 1
ATOM 704 N N . GLU A 1 90 ? -11.346 -7.444 29.219 1.00 96.06 90 GLU A N 1
ATOM 705 C CA . GLU A 1 90 ? -10.391 -8.275 28.476 1.00 96.06 90 GLU A CA 1
ATOM 706 C C . GLU A 1 90 ? -10.636 -8.212 26.966 1.00 96.06 90 GLU A C 1
ATOM 708 O O . GLU A 1 90 ? -9.700 -8.009 26.197 1.00 96.06 90 GLU A O 1
ATOM 713 N N . VAL A 1 91 ? -11.894 -8.309 26.523 1.00 97.25 91 VAL A N 1
ATOM 714 C CA . VAL A 1 91 ? -12.248 -8.171 25.102 1.00 97.25 91 VAL A CA 1
ATOM 715 C C . VAL A 1 91 ? -11.869 -6.790 24.576 1.00 97.25 91 VAL A C 1
ATOM 717 O O . VAL A 1 91 ? -11.381 -6.683 23.452 1.00 97.25 91 VAL A O 1
ATOM 720 N N . HIS A 1 92 ? -12.077 -5.731 25.359 1.00 95.81 92 HIS A N 1
ATOM 721 C CA . HIS A 1 92 ? -11.675 -4.389 24.953 1.00 95.81 92 HIS A CA 1
ATOM 722 C C . HIS A 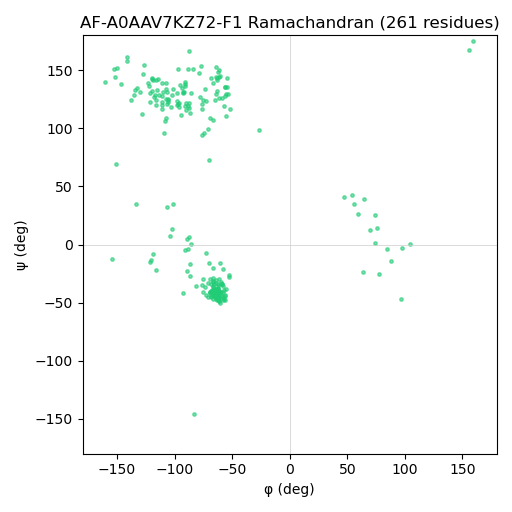1 92 ? -10.154 -4.280 24.801 1.00 95.81 92 HIS A C 1
ATOM 724 O O . HIS A 1 92 ? -9.685 -3.854 23.749 1.00 95.81 92 HIS A O 1
ATOM 730 N N . GLN A 1 93 ? -9.397 -4.777 25.781 1.00 96.25 93 GLN A N 1
ATOM 731 C CA . GLN A 1 93 ? -7.936 -4.782 25.740 1.00 96.25 93 GLN A CA 1
ATOM 732 C C . GLN A 1 93 ? -7.390 -5.617 24.569 1.00 96.25 93 GLN A C 1
ATOM 734 O O . GLN A 1 93 ? -6.414 -5.232 23.926 1.00 96.25 93 GLN A O 1
ATOM 739 N N . LEU A 1 94 ? -8.007 -6.763 24.272 1.00 96.38 94 LEU A N 1
ATOM 740 C CA . LEU A 1 94 ? -7.632 -7.596 23.127 1.00 96.38 94 LEU A CA 1
ATOM 741 C C . LEU A 1 94 ? -7.913 -6.893 21.798 1.00 96.38 94 LEU A C 1
ATOM 743 O O . LEU A 1 94 ? -7.098 -6.985 20.886 1.00 96.38 94 LEU A O 1
ATOM 747 N N . LYS A 1 95 ? -9.025 -6.158 21.688 1.00 96.56 95 LYS A N 1
ATOM 748 C CA . LYS A 1 95 ? -9.324 -5.357 20.493 1.00 96.56 95 LYS A CA 1
ATOM 749 C C . LYS A 1 95 ? -8.287 -4.261 20.269 1.00 96.56 95 LYS A C 1
ATOM 751 O O . LYS A 1 95 ? -7.828 -4.107 19.145 1.00 96.56 95 LYS A O 1
ATOM 756 N N . GLU A 1 96 ? -7.897 -3.548 21.322 1.00 95.94 96 GLU A N 1
ATOM 757 C CA . GLU A 1 96 ? -6.863 -2.508 21.238 1.00 95.94 96 GLU A CA 1
ATOM 758 C C . GLU A 1 96 ? -5.507 -3.087 20.825 1.00 95.94 96 GLU A C 1
ATOM 760 O O . GLU A 1 96 ? -4.862 -2.572 19.914 1.00 95.94 96 GLU A O 1
ATOM 765 N N . LYS A 1 97 ? -5.096 -4.204 21.439 1.00 95.62 97 LYS A N 1
ATOM 766 C CA . LYS A 1 97 ? -3.848 -4.890 21.076 1.00 95.62 97 LYS A CA 1
ATOM 767 C C . LYS A 1 97 ? -3.866 -5.391 19.637 1.00 95.62 97 LYS A C 1
ATOM 769 O O . LYS A 1 97 ? -2.885 -5.202 18.928 1.00 95.62 97 LYS A O 1
ATOM 774 N N . ASN A 1 98 ? -4.967 -5.999 19.199 1.00 96.56 98 ASN A N 1
ATOM 775 C CA . ASN A 1 98 ? -5.096 -6.459 17.820 1.00 96.56 98 ASN A CA 1
ATOM 776 C C . ASN A 1 98 ? -5.029 -5.290 16.838 1.00 96.56 98 ASN A C 1
ATOM 778 O O . ASN A 1 98 ? -4.319 -5.398 15.847 1.00 96.56 98 ASN A O 1
ATOM 782 N N . ALA A 1 99 ? -5.702 -4.171 17.123 1.00 92.50 99 ALA A N 1
ATOM 783 C CA . ALA A 1 99 ? -5.616 -2.977 16.286 1.00 92.50 99 ALA A CA 1
ATOM 784 C C . ALA A 1 99 ? -4.166 -2.482 16.161 1.00 92.50 99 ALA A C 1
ATOM 786 O O . ALA A 1 99 ? -3.686 -2.291 15.050 1.00 92.50 99 ALA A O 1
ATOM 787 N N . GLY A 1 100 ? -3.436 -2.380 17.279 1.00 93.19 100 GLY A N 1
ATOM 788 C CA . GLY A 1 100 ? -2.024 -1.985 17.256 1.00 93.19 100 GLY A CA 1
ATOM 789 C C . GLY A 1 100 ? -1.123 -2.962 16.488 1.00 93.19 100 GLY A C 1
ATOM 790 O O . GLY A 1 100 ? -0.230 -2.531 15.763 1.00 93.19 100 GLY A O 1
ATOM 791 N N . LEU A 1 101 ? -1.370 -4.272 16.604 1.00 93.62 101 LEU A N 1
ATOM 792 C CA . LEU A 1 101 ? -0.644 -5.286 15.834 1.00 93.62 101 LEU A CA 1
ATOM 793 C C . LEU A 1 101 ? -0.924 -5.178 14.334 1.00 93.62 101 LEU A C 1
ATOM 795 O O . LEU A 1 101 ? 0.007 -5.308 13.547 1.00 93.62 101 LEU A O 1
ATOM 799 N N . HIS A 1 102 ? -2.175 -4.927 13.940 1.00 88.06 102 HIS A N 1
ATOM 800 C CA . HIS A 1 102 ? -2.531 -4.725 12.537 1.00 88.06 102 HIS A CA 1
ATOM 801 C C . HIS A 1 102 ? -1.816 -3.508 11.951 1.00 88.06 102 HIS A C 1
ATOM 803 O O . HIS A 1 102 ? -1.148 -3.651 10.934 1.00 88.06 102 HIS A O 1
ATOM 809 N N . THR A 1 103 ? -1.847 -2.361 12.633 1.00 86.06 103 THR A N 1
ATOM 810 C CA . THR A 1 103 ? -1.127 -1.160 12.181 1.00 86.06 103 THR A CA 1
ATOM 811 C C . THR A 1 103 ? 0.374 -1.419 12.039 1.00 86.06 103 THR A C 1
ATOM 813 O O . THR A 1 103 ? 0.967 -1.098 11.016 1.00 86.06 103 THR A O 1
ATOM 816 N N . TRP A 1 104 ? 0.992 -2.074 13.026 1.00 88.88 104 TRP A N 1
ATOM 817 C CA . TRP A 1 104 ? 2.421 -2.386 12.963 1.00 88.88 104 TRP A CA 1
ATOM 818 C C . TRP A 1 104 ? 2.777 -3.350 11.820 1.00 88.88 104 TRP A C 1
ATOM 820 O O . TRP A 1 104 ? 3.821 -3.192 11.181 1.00 88.88 104 TRP A O 1
ATOM 830 N N . LEU A 1 105 ? 1.924 -4.347 11.559 1.00 86.75 105 LEU A N 1
ATOM 831 C CA . LEU A 1 105 ? 2.092 -5.261 10.430 1.00 86.75 105 LEU A CA 1
ATOM 832 C C . LEU A 1 105 ? 2.005 -4.511 9.102 1.00 86.75 105 LEU A C 1
ATOM 834 O O . LEU A 1 105 ? 2.896 -4.677 8.275 1.00 86.75 105 LEU A O 1
ATOM 838 N N . GLU A 1 106 ? 0.997 -3.656 8.926 1.00 80.75 106 GLU A N 1
ATOM 839 C CA . GLU A 1 106 ? 0.822 -2.842 7.718 1.00 80.75 106 GLU A CA 1
ATOM 840 C C . GLU A 1 106 ? 2.028 -1.926 7.464 1.00 80.75 106 GLU A C 1
ATOM 842 O O . GLU A 1 106 ? 2.539 -1.866 6.343 1.00 80.75 106 GLU A O 1
ATOM 847 N N . ASP A 1 107 ? 2.540 -1.262 8.503 1.00 81.75 107 ASP A N 1
ATOM 848 C CA . ASP A 1 107 ? 3.719 -0.396 8.402 1.00 81.75 107 ASP A CA 1
ATOM 849 C C . ASP A 1 107 ? 4.981 -1.188 8.034 1.00 81.75 107 ASP A C 1
ATOM 851 O O . ASP A 1 107 ? 5.774 -0.778 7.176 1.00 81.75 107 ASP A O 1
ATOM 855 N N . THR A 1 108 ? 5.167 -2.351 8.662 1.00 82.00 108 THR A N 1
ATOM 856 C CA . THR A 1 108 ? 6.324 -3.223 8.424 1.00 82.00 108 THR A CA 1
ATOM 857 C C . THR A 1 108 ? 6.280 -3.830 7.022 1.00 82.00 108 THR A C 1
ATOM 859 O O . THR A 1 108 ? 7.289 -3.846 6.309 1.00 82.00 108 THR A O 1
ATOM 862 N N . GLU A 1 109 ? 5.114 -4.304 6.592 1.00 81.69 109 GLU A N 1
ATOM 863 C CA . GLU A 1 109 ? 4.895 -4.864 5.260 1.00 81.69 109 GLU A CA 1
ATOM 864 C C . GLU A 1 109 ? 5.046 -3.789 4.179 1.00 81.69 109 GLU A C 1
ATOM 866 O O . GLU A 1 109 ? 5.753 -3.998 3.192 1.00 81.69 109 GLU A O 1
ATOM 871 N N . GLY A 1 110 ? 4.481 -2.598 4.395 1.00 76.19 110 GLY A N 1
ATOM 872 C CA . GLY A 1 110 ? 4.612 -1.468 3.479 1.00 76.19 110 GLY A CA 1
ATOM 873 C C . GLY A 1 110 ? 6.058 -0.991 3.326 1.00 76.19 110 GLY A C 1
ATOM 874 O O . GLY A 1 110 ? 6.508 -0.731 2.210 1.00 76.19 110 GLY A O 1
ATOM 875 N N . SER A 1 111 ? 6.809 -0.918 4.429 1.00 77.19 111 SER A N 1
ATOM 876 C CA . SER A 1 111 ? 8.225 -0.534 4.408 1.00 77.19 111 SER A CA 1
ATOM 877 C C . SER A 1 111 ? 9.097 -1.597 3.732 1.00 77.19 111 SER A C 1
ATOM 879 O O . SER A 1 111 ? 9.917 -1.276 2.872 1.00 77.19 111 SER A O 1
ATOM 881 N N . SER A 1 112 ? 8.883 -2.875 4.056 1.00 80.06 112 SER A N 1
ATOM 882 C CA . SER A 1 112 ? 9.658 -3.985 3.482 1.00 80.06 112 SER A CA 1
ATOM 883 C C . SER A 1 112 ? 9.369 -4.233 1.998 1.00 80.06 112 SER A C 1
ATOM 885 O O . SER A 1 112 ? 10.274 -4.639 1.268 1.00 80.06 112 SER A O 1
ATOM 887 N N . SER A 1 113 ? 8.149 -3.938 1.541 1.00 78.69 113 SER A N 1
ATOM 888 C CA . SER A 1 113 ? 7.729 -4.080 0.139 1.00 78.69 113 SER A CA 1
ATOM 889 C C . SER A 1 113 ? 8.012 -2.834 -0.706 1.00 78.69 113 SER A C 1
ATOM 891 O O . SER A 1 113 ? 7.781 -2.839 -1.912 1.00 78.69 113 SER A O 1
ATOM 893 N N . ARG A 1 114 ? 8.520 -1.745 -0.112 1.00 81.50 114 ARG A N 1
ATOM 894 C CA . ARG A 1 114 ? 8.784 -0.478 -0.819 1.00 81.50 114 ARG A CA 1
ATOM 895 C C . ARG A 1 114 ? 9.766 -0.618 -1.971 1.00 81.50 114 ARG A C 1
ATOM 897 O O . ARG A 1 114 ? 9.654 0.08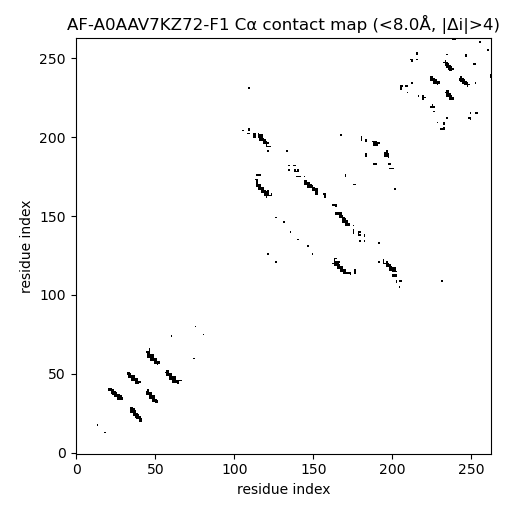6 -2.966 1.00 81.50 114 ARG A O 1
ATOM 904 N N . ASN A 1 115 ? 10.705 -1.534 -1.828 1.00 88.31 115 ASN A N 1
ATOM 905 C CA . ASN A 1 115 ? 11.723 -1.813 -2.827 1.00 88.31 115 ASN A CA 1
ATOM 906 C C . ASN A 1 115 ? 11.298 -2.903 -3.822 1.00 88.31 115 ASN A C 1
ATOM 908 O O . ASN A 1 115 ? 12.030 -3.175 -4.777 1.00 88.31 115 ASN A O 1
ATOM 912 N N . ASP A 1 116 ? 10.132 -3.514 -3.607 1.00 88.38 116 ASP A N 1
ATOM 913 C CA . ASP A 1 116 ? 9.646 -4.646 -4.384 1.00 88.38 116 ASP A CA 1
ATOM 914 C C . ASP A 1 116 ? 8.764 -4.150 -5.544 1.00 88.38 116 ASP A C 1
ATOM 916 O O . ASP A 1 116 ? 7.865 -3.313 -5.391 1.00 88.38 116 ASP A O 1
ATOM 920 N N . ILE A 1 117 ? 9.052 -4.659 -6.741 1.00 89.06 117 ILE A N 1
ATOM 921 C CA . ILE A 1 117 ? 8.302 -4.420 -7.972 1.00 89.06 117 ILE A CA 1
ATOM 922 C C . ILE A 1 117 ? 7.769 -5.737 -8.524 1.00 89.06 117 ILE A C 1
ATOM 924 O O . ILE A 1 117 ? 8.425 -6.779 -8.491 1.00 89.06 117 ILE A O 1
ATOM 928 N N . CYS A 1 118 ? 6.571 -5.658 -9.082 1.00 89.25 118 CYS A N 1
ATOM 929 C CA . CYS A 1 118 ? 5.872 -6.751 -9.723 1.00 89.25 118 CYS A CA 1
ATOM 930 C C . CYS A 1 118 ? 5.798 -6.479 -11.228 1.00 89.25 118 CYS A C 1
ATOM 932 O O . CYS A 1 118 ? 5.257 -5.465 -11.675 1.00 89.25 118 CYS A O 1
ATOM 934 N N . LEU A 1 119 ? 6.374 -7.392 -12.004 1.00 88.31 119 LEU A N 1
ATOM 935 C CA . LEU A 1 119 ? 6.438 -7.346 -13.457 1.00 88.31 119 LEU A CA 1
ATOM 936 C C . LEU A 1 119 ? 5.466 -8.382 -14.026 1.00 88.31 119 LEU A C 1
ATOM 938 O O . LEU A 1 119 ? 5.585 -9.582 -13.768 1.00 88.31 119 LEU A O 1
ATOM 942 N N . VAL A 1 120 ? 4.505 -7.934 -14.827 1.00 87.75 120 VAL A N 1
ATOM 943 C CA . VAL A 1 120 ? 3.487 -8.792 -15.446 1.00 87.75 120 VAL A CA 1
ATOM 944 C C . VAL A 1 120 ? 3.654 -8.769 -16.959 1.00 87.75 120 VAL A C 1
ATOM 946 O O . VAL A 1 120 ? 3.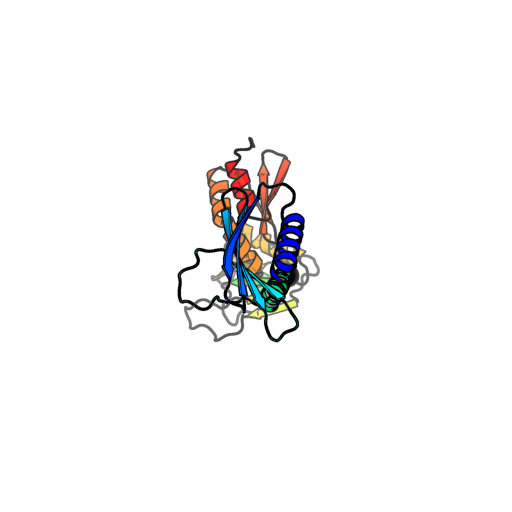743 -7.699 -17.554 1.00 87.75 120 VAL A O 1
ATOM 949 N N . GLY A 1 121 ? 3.640 -9.948 -17.586 1.00 86.25 121 GLY A N 1
ATOM 950 C CA . GLY A 1 121 ? 3.735 -10.094 -19.046 1.00 86.25 121 GLY A CA 1
ATOM 951 C C . GLY A 1 121 ? 5.095 -10.569 -19.561 1.00 86.25 121 GLY A C 1
ATOM 952 O O . GLY A 1 121 ? 5.238 -10.748 -20.763 1.00 86.25 121 GLY A O 1
ATOM 953 N N . ILE A 1 122 ? 6.064 -10.826 -18.674 1.00 86.12 122 ILE A N 1
ATOM 954 C CA . ILE A 1 122 ? 7.364 -11.404 -19.051 1.00 86.12 122 ILE A CA 1
ATOM 955 C C . ILE A 1 122 ? 7.179 -12.892 -19.394 1.00 86.12 122 ILE A C 1
ATOM 957 O O . ILE A 1 122 ? 6.697 -13.632 -18.522 1.00 86.12 122 ILE A O 1
ATOM 961 N N . PRO A 1 123 ? 7.563 -13.358 -20.597 1.00 82.88 123 PRO A N 1
ATOM 962 C CA . PRO A 1 123 ? 7.509 -14.771 -20.973 1.00 82.88 123 PRO A CA 1
ATOM 963 C C . PRO A 1 123 ? 8.260 -15.672 -19.989 1.00 82.88 123 PRO A C 1
ATOM 965 O O . PRO A 1 123 ? 9.274 -15.291 -19.406 1.00 82.88 123 PRO A O 1
ATOM 968 N N . GLU A 1 124 ? 7.735 -16.871 -19.742 1.00 82.69 124 GLU A N 1
ATOM 969 C CA . GLU A 1 124 ? 8.394 -17.852 -18.869 1.00 82.69 124 GLU A CA 1
ATOM 970 C C . GLU A 1 124 ? 9.747 -18.259 -19.480 1.00 82.69 124 GLU A C 1
ATOM 972 O O . GLU A 1 124 ? 9.831 -18.464 -20.689 1.00 82.69 124 GLU A O 1
ATOM 977 N N . LYS A 1 125 ? 10.781 -18.439 -18.643 1.00 78.06 125 LYS A N 1
ATOM 978 C CA . LYS A 1 125 ? 12.175 -18.757 -19.039 1.00 78.06 125 LYS A CA 1
ATOM 979 C C . LYS A 1 125 ? 12.992 -17.607 -19.656 1.00 78.06 125 LYS A C 1
ATOM 981 O O . LYS A 1 125 ? 14.171 -17.814 -19.921 1.00 78.06 125 LYS A O 1
ATOM 986 N N . GLU A 1 126 ? 12.435 -16.402 -19.783 1.00 72.00 126 GLU A N 1
ATOM 987 C CA . GLU A 1 126 ? 13.151 -15.179 -20.210 1.00 72.00 126 GLU A CA 1
ATOM 988 C C . GLU A 1 126 ? 13.512 -14.262 -19.020 1.00 72.00 126 GLU A C 1
ATOM 990 O O . GLU A 1 126 ? 13.500 -13.040 -19.093 1.00 72.00 126 GLU A O 1
ATOM 995 N N . GLU A 1 127 ? 13.829 -14.852 -17.868 1.00 69.06 127 GLU A N 1
ATOM 996 C CA . GLU A 1 127 ? 14.012 -14.134 -16.589 1.00 69.06 127 GLU A CA 1
ATOM 997 C C . GLU A 1 127 ? 15.440 -13.607 -16.371 1.00 69.06 127 GLU A C 1
ATOM 999 O O . GLU A 1 127 ? 15.781 -13.144 -15.285 1.00 69.06 127 GLU A O 1
ATOM 1004 N N . GLY A 1 128 ? 16.292 -13.729 -17.389 1.00 66.25 128 GLY A N 1
ATOM 1005 C CA . GLY A 1 128 ? 17.719 -13.437 -17.313 1.00 66.25 128 GLY A CA 1
ATOM 1006 C C . GLY A 1 128 ? 18.071 -11.957 -17.490 1.00 66.25 128 GLY A C 1
ATOM 1007 O O . GLY A 1 128 ? 17.348 -11.048 -17.088 1.00 66.25 128 GLY A O 1
ATOM 1008 N N . MET A 1 129 ? 19.226 -11.720 -18.117 1.00 59.59 129 MET A N 1
ATOM 1009 C CA . MET A 1 129 ? 19.850 -10.400 -18.291 1.00 59.59 129 MET A CA 1
ATOM 1010 C C . MET A 1 129 ? 18.921 -9.336 -18.909 1.00 59.59 129 MET A C 1
ATOM 1012 O O . MET A 1 129 ? 19.089 -8.150 -18.630 1.00 59.59 129 MET A O 1
ATOM 1016 N N . GLU A 1 130 ? 17.920 -9.747 -19.690 1.00 62.31 130 GLU A N 1
ATOM 1017 C CA . GLU A 1 130 ? 16.970 -8.853 -20.360 1.00 62.31 130 GLU A CA 1
ATOM 1018 C C . GLU A 1 130 ? 16.096 -8.047 -19.392 1.00 62.31 130 GLU A C 1
ATOM 1020 O O . GLU A 1 130 ? 15.774 -6.894 -19.678 1.00 62.31 130 GLU A O 1
ATOM 1025 N N . VAL A 1 131 ? 15.789 -8.584 -18.204 1.00 65.94 131 VAL A N 1
ATOM 1026 C CA . VAL A 1 131 ? 14.982 -7.867 -17.201 1.00 65.94 131 VAL A CA 1
ATOM 1027 C C . VAL A 1 131 ? 15.713 -6.609 -16.726 1.00 65.94 131 VAL A C 1
ATOM 1029 O O . VAL A 1 131 ? 15.117 -5.542 -16.618 1.00 65.94 131 VAL A O 1
ATOM 1032 N N . GLY A 1 132 ? 17.031 -6.701 -16.526 1.00 65.94 132 GLY A N 1
ATOM 1033 C CA . GLY A 1 132 ? 17.865 -5.556 -16.160 1.00 65.94 132 GLY A CA 1
ATOM 1034 C C . GLY A 1 132 ? 18.056 -4.539 -17.288 1.00 65.94 132 GLY A C 1
ATOM 1035 O O . GLY A 1 132 ? 18.492 -3.422 -17.016 1.00 65.94 132 GLY A O 1
ATOM 1036 N N . CYS A 1 133 ? 17.759 -4.904 -18.537 1.00 65.31 133 CYS A N 1
ATOM 1037 C CA . CYS A 1 133 ? 17.813 -4.007 -19.691 1.00 65.31 133 CYS A CA 1
ATOM 1038 C C . CYS A 1 133 ? 16.511 -3.216 -19.888 1.00 65.31 133 CYS A C 1
ATOM 1040 O O . CYS A 1 133 ? 16.549 -2.195 -20.567 1.00 65.31 133 CYS A O 1
ATOM 1042 N N . LEU A 1 134 ? 15.398 -3.638 -19.272 1.00 67.25 134 LEU A N 1
ATOM 1043 C CA . LEU A 1 134 ? 14.068 -3.040 -19.458 1.00 67.25 134 LEU A CA 1
ATOM 1044 C C . LEU A 1 134 ? 14.030 -1.534 -19.170 1.00 67.25 134 LEU A C 1
ATOM 1046 O O . LEU A 1 134 ? 13.320 -0.788 -19.830 1.00 67.25 134 LEU A O 1
ATOM 1050 N N . TRP A 1 135 ? 14.760 -1.096 -18.150 1.00 69.81 135 TRP A N 1
ATOM 1051 C CA . TRP A 1 135 ? 14.629 0.251 -17.593 1.00 69.81 135 TRP A CA 1
ATOM 1052 C C . TRP A 1 135 ? 15.911 1.081 -17.689 1.00 69.81 135 TRP A C 1
ATOM 1054 O O . TRP A 1 135 ? 15.890 2.269 -17.399 1.00 69.81 135 TRP A O 1
ATOM 1064 N N . LYS A 1 136 ? 17.035 0.481 -18.096 1.00 66.62 136 LYS A N 1
ATOM 1065 C CA . LYS A 1 136 ? 18.321 1.185 -18.225 1.00 66.62 136 LYS A CA 1
ATOM 1066 C C . LYS A 1 136 ? 18.349 2.331 -19.248 1.00 66.62 136 LYS A C 1
ATOM 1068 O O . LYS A 1 136 ? 19.074 3.280 -18.972 1.00 66.62 136 LYS A O 1
ATOM 1073 N N . PRO A 1 137 ? 17.661 2.264 -20.406 1.00 61.59 137 PRO A N 1
ATOM 1074 C CA . PRO A 1 137 ? 17.763 3.340 -21.389 1.00 61.59 137 PRO A CA 1
ATOM 1075 C C . PRO A 1 137 ? 16.974 4.595 -20.998 1.00 61.59 137 PRO A C 1
ATOM 1077 O O . PRO A 1 137 ? 17.392 5.692 -21.352 1.00 61.59 137 PRO A O 1
ATOM 1080 N N . ASP A 1 138 ? 15.881 4.439 -20.247 1.00 65.06 138 ASP A N 1
ATOM 1081 C CA . ASP A 1 138 ? 14.881 5.501 -20.078 1.00 65.06 138 ASP A CA 1
ATOM 1082 C C . ASP A 1 138 ? 14.646 5.944 -18.627 1.00 65.06 138 ASP A C 1
ATOM 1084 O O . ASP A 1 138 ? 14.046 6.994 -18.394 1.00 65.06 138 ASP A O 1
ATOM 1088 N N . ALA A 1 139 ? 15.090 5.168 -17.635 1.00 70.06 139 ALA A N 1
ATOM 1089 C CA . ALA A 1 139 ? 15.005 5.580 -16.239 1.00 70.06 139 ALA A CA 1
ATOM 1090 C C . ALA A 1 139 ? 16.307 6.266 -15.798 1.00 70.06 139 ALA A C 1
ATOM 1092 O O . ALA A 1 139 ? 17.407 5.766 -16.036 1.00 70.06 139 ALA A O 1
ATOM 1093 N N . GLU A 1 140 ? 16.176 7.394 -15.095 1.00 79.44 140 GLU A N 1
ATOM 1094 C CA . GLU A 1 140 ? 17.277 8.076 -14.401 1.00 79.44 140 GLU A CA 1
ATOM 1095 C C . GLU A 1 140 ? 17.730 7.250 -13.187 1.00 79.44 140 GLU A C 1
ATOM 1097 O O . GLU A 1 140 ? 17.423 7.558 -12.034 1.00 79.44 140 GLU A O 1
ATOM 1102 N N . LEU A 1 141 ? 18.411 6.138 -13.454 1.00 82.56 141 LEU A N 1
ATOM 1103 C CA . LEU A 1 141 ? 18.896 5.227 -12.426 1.00 82.56 141 LEU A CA 1
ATOM 1104 C C . LEU A 1 141 ? 20.231 5.676 -11.854 1.00 82.56 141 LEU A C 1
ATOM 1106 O O . LEU A 1 141 ? 21.069 6.271 -12.536 1.00 82.56 141 LEU A O 1
ATOM 1110 N N . SER A 1 142 ? 20.463 5.318 -10.595 1.00 82.12 142 SER A N 1
ATOM 1111 C CA . SER A 1 142 ? 21.762 5.500 -9.971 1.00 82.12 142 SER A CA 1
ATOM 1112 C C . SER A 1 142 ? 22.854 4.705 -10.699 1.00 82.12 142 SER A C 1
ATOM 1114 O O . SER A 1 142 ? 22.633 3.616 -11.234 1.00 82.12 142 SER A O 1
ATOM 1116 N N . THR A 1 143 ? 24.087 5.215 -10.660 1.00 79.75 143 THR A N 1
ATOM 1117 C CA . THR A 1 143 ? 25.268 4.525 -11.212 1.00 79.75 143 THR A CA 1
ATOM 1118 C C . THR A 1 143 ? 25.494 3.146 -10.573 1.00 79.75 143 THR A C 1
ATOM 1120 O O . THR A 1 143 ? 26.160 2.296 -11.157 1.00 79.75 143 THR A O 1
ATOM 1123 N N . GLN A 1 144 ? 24.939 2.918 -9.378 1.00 82.56 144 GLN A N 1
ATOM 1124 C CA . GLN A 1 144 ? 25.033 1.677 -8.607 1.00 82.56 144 GLN A CA 1
ATOM 1125 C C . GLN A 1 144 ? 23.711 0.894 -8.616 1.00 82.56 144 GLN A C 1
ATOM 1127 O O . GLN A 1 144 ? 23.381 0.228 -7.637 1.00 82.56 144 GLN A O 1
ATOM 1132 N N . PHE A 1 145 ? 22.936 0.974 -9.701 1.00 85.50 145 PHE A N 1
ATOM 1133 C CA . PHE A 1 145 ? 21.697 0.217 -9.829 1.00 85.50 145 PHE A CA 1
ATOM 1134 C C . PHE A 1 145 ? 21.937 -1.295 -9.675 1.00 85.50 145 PHE A C 1
ATOM 1136 O O . PHE A 1 145 ? 22.647 -1.913 -10.475 1.00 85.50 145 PHE A O 1
ATOM 1143 N N . VAL A 1 146 ? 21.302 -1.897 -8.666 1.00 85.44 146 VAL A N 1
ATOM 1144 C CA . VAL A 1 146 ? 21.396 -3.330 -8.359 1.00 85.44 146 VAL A CA 1
ATOM 1145 C C . VAL A 1 146 ? 20.006 -3.899 -8.087 1.00 85.44 146 VAL A C 1
ATOM 1147 O O . VAL A 1 146 ? 19.222 -3.348 -7.311 1.00 85.44 146 VAL A O 1
ATOM 1150 N N . ILE A 1 147 ? 19.728 -5.045 -8.708 1.00 87.50 147 ILE A N 1
ATOM 1151 C CA . ILE A 1 147 ? 18.593 -5.906 -8.373 1.00 87.50 147 ILE A CA 1
ATOM 1152 C C . ILE A 1 147 ? 19.093 -6.905 -7.327 1.00 87.50 147 ILE A C 1
ATOM 1154 O O . ILE A 1 147 ? 20.013 -7.669 -7.609 1.00 87.50 147 ILE A O 1
ATOM 1158 N N . GLU A 1 148 ? 18.509 -6.910 -6.131 1.00 88.31 148 GLU A N 1
ATOM 1159 C CA . GLU A 1 148 ? 18.908 -7.840 -5.065 1.00 88.31 148 GLU A CA 1
ATOM 1160 C C . GLU A 1 148 ? 18.439 -9.267 -5.350 1.00 88.31 148 GLU A C 1
ATOM 1162 O O . GLU A 1 148 ? 19.159 -10.239 -5.133 1.00 88.31 148 GLU A O 1
ATOM 1167 N N . ARG A 1 149 ? 17.194 -9.394 -5.815 1.00 87.25 149 ARG A N 1
ATOM 1168 C CA . ARG A 1 149 ? 16.550 -10.671 -6.124 1.00 87.25 149 ARG A CA 1
ATOM 1169 C C . ARG A 1 149 ? 15.511 -10.471 -7.212 1.00 87.25 149 ARG A C 1
ATOM 1171 O O . ARG A 1 149 ? 14.806 -9.468 -7.206 1.00 87.25 149 ARG A O 1
ATOM 1178 N N . ALA A 1 150 ? 15.375 -11.450 -8.094 1.00 87.62 150 ALA A N 1
ATOM 1179 C CA . ALA A 1 150 ? 14.281 -11.544 -9.049 1.00 87.62 150 ALA A CA 1
ATOM 1180 C C . ALA A 1 150 ? 13.828 -13.002 -9.106 1.00 87.62 150 ALA A C 1
ATOM 1182 O O . ALA A 1 150 ? 14.647 -13.898 -9.295 1.00 87.62 150 ALA A O 1
ATOM 1183 N N . HIS A 1 151 ? 12.545 -13.248 -8.866 1.00 86.88 151 HIS A N 1
ATOM 1184 C CA . HIS A 1 151 ? 11.985 -14.594 -8.844 1.00 86.88 151 HIS A CA 1
ATOM 1185 C C . HIS A 1 151 ? 10.504 -14.572 -9.211 1.00 86.88 151 HIS A C 1
ATOM 1187 O O . HIS A 1 151 ? 9.802 -13.587 -8.991 1.00 86.88 151 HIS A O 1
ATOM 1193 N N . ARG A 1 152 ? 10.006 -15.663 -9.793 1.00 87.44 152 ARG A N 1
ATOM 1194 C CA . ARG A 1 152 ? 8.570 -15.823 -10.050 1.00 87.44 152 ARG A CA 1
ATOM 1195 C C . ARG A 1 152 ? 7.832 -16.183 -8.772 1.00 87.44 152 ARG A C 1
ATOM 1197 O O . ARG A 1 152 ? 8.376 -16.854 -7.892 1.00 87.44 152 ARG A O 1
ATOM 1204 N N . VAL A 1 153 ? 6.549 -15.835 -8.741 1.00 85.12 153 VAL A N 1
ATOM 1205 C CA . VAL A 1 153 ? 5.624 -16.351 -7.729 1.00 85.12 153 VAL A CA 1
ATOM 1206 C C . VAL A 1 153 ? 5.636 -17.893 -7.766 1.00 85.12 153 VAL A C 1
ATOM 1208 O O . VAL A 1 153 ? 5.461 -18.479 -8.847 1.00 85.12 153 VAL A O 1
ATOM 1211 N N . PRO A 1 154 ? 5.841 -18.570 -6.618 1.00 81.06 154 PRO A N 1
ATOM 1212 C CA . PRO A 1 154 ? 5.818 -20.026 -6.542 1.00 81.06 154 PRO A CA 1
ATOM 1213 C C . PRO A 1 154 ? 4.493 -20.598 -7.059 1.00 81.06 154 PRO A C 1
ATOM 1215 O O . PRO A 1 154 ? 3.418 -20.103 -6.728 1.00 81.06 154 PRO A O 1
ATOM 1218 N N . GLY A 1 155 ? 4.558 -21.653 -7.870 1.00 80.75 155 GLY A N 1
ATOM 1219 C CA . GLY A 1 155 ? 3.369 -22.301 -8.421 1.00 80.75 155 GLY A CA 1
ATOM 1220 C C . GLY A 1 155 ? 3.655 -23.115 -9.678 1.00 80.75 155 GLY A C 1
ATOM 1221 O O . GLY A 1 155 ? 4.775 -23.119 -10.192 1.00 80.75 155 GLY A O 1
ATOM 1222 N N . THR A 1 156 ? 2.632 -23.809 -10.177 1.00 80.62 156 THR A N 1
ATOM 1223 C CA . THR A 1 156 ? 2.718 -24.563 -11.433 1.00 80.62 156 THR A CA 1
ATOM 1224 C C . THR A 1 156 ? 2.897 -23.608 -12.608 1.00 80.62 156 THR A C 1
ATOM 1226 O O . THR A 1 156 ? 2.254 -22.559 -12.672 1.00 80.62 156 THR A O 1
ATOM 1229 N N . ILE A 1 157 ? 3.760 -23.983 -13.552 1.00 81.50 157 ILE A N 1
ATOM 1230 C CA . ILE A 1 157 ? 3.958 -23.220 -14.784 1.00 81.50 157 ILE A CA 1
ATOM 1231 C C . ILE A 1 157 ? 2.620 -23.182 -15.544 1.00 81.50 157 ILE A C 1
ATOM 1233 O O . ILE A 1 157 ? 2.023 -24.242 -15.769 1.00 81.50 157 ILE A O 1
ATOM 1237 N N . PRO A 1 158 ? 2.119 -21.991 -15.912 1.00 80.56 158 PRO A N 1
ATOM 1238 C CA . PRO A 1 158 ? 0.860 -21.863 -16.628 1.00 80.56 158 PRO A CA 1
ATOM 1239 C C . PRO A 1 158 ? 0.936 -22.560 -17.991 1.00 80.56 158 PRO A C 1
ATOM 1241 O O . PRO A 1 158 ? 1.987 -22.620 -18.631 1.00 80.56 158 PRO A O 1
ATOM 1244 N N . LYS A 1 159 ? -0.201 -23.096 -18.450 1.00 80.12 159 LYS A N 1
ATOM 1245 C CA . LYS A 1 159 ? -0.307 -23.689 -19.789 1.00 80.12 159 LYS A CA 1
ATOM 1246 C C . LYS A 1 159 ? -0.087 -22.616 -20.857 1.00 80.12 159 LYS A C 1
ATOM 1248 O O . LYS A 1 159 ? -0.403 -21.446 -20.641 1.00 80.12 159 LYS A O 1
ATOM 1253 N N . LEU A 1 160 ? 0.394 -23.030 -22.028 1.00 76.31 160 LEU A N 1
ATOM 1254 C CA . LEU A 1 160 ? 0.577 -22.138 -23.172 1.00 76.31 160 LEU A CA 1
ATOM 1255 C C . LEU A 1 160 ? -0.739 -21.402 -23.490 1.00 76.31 160 LEU A C 1
ATOM 1257 O O . LEU A 1 160 ? -1.798 -22.025 -23.550 1.00 76.31 160 LEU A O 1
ATOM 1261 N N . GLY A 1 161 ? -0.677 -20.076 -23.630 1.00 74.44 161 GLY A N 1
ATOM 1262 C CA . GLY A 1 161 ? -1.851 -19.217 -23.846 1.00 74.44 161 GLY A CA 1
ATOM 1263 C C . GLY A 1 161 ? -2.601 -18.786 -22.576 1.00 74.44 161 GLY A C 1
ATOM 1264 O O . GLY A 1 161 ? -3.538 -17.999 -22.667 1.00 74.44 161 GLY A O 1
ATOM 1265 N N . SER A 1 162 ? -2.201 -19.259 -21.390 1.00 80.62 162 SER A N 1
ATOM 1266 C CA . SER A 1 162 ? -2.712 -18.756 -20.105 1.00 80.62 162 SER A CA 1
ATOM 1267 C C . SER A 1 162 ? -1.900 -17.552 -19.614 1.00 80.62 162 SER A C 1
ATOM 1269 O O . SER A 1 162 ? -0.811 -17.274 -20.113 1.00 80.62 162 SER A O 1
ATOM 1271 N N . ARG A 1 163 ? -2.418 -16.827 -18.611 1.00 80.00 163 ARG A N 1
ATOM 1272 C CA . ARG A 1 163 ? -1.726 -15.668 -18.027 1.00 80.00 163 ARG A CA 1
ATOM 1273 C C . ARG A 1 163 ? -0.359 -16.078 -17.460 1.00 80.00 163 ARG A C 1
ATOM 1275 O O . ARG A 1 163 ? -0.281 -16.982 -16.632 1.00 80.00 163 ARG A O 1
ATOM 1282 N N . LEU A 1 164 ? 0.689 -15.378 -17.892 1.00 86.75 164 LEU A N 1
ATOM 1283 C CA . LEU A 1 164 ? 2.064 -15.557 -17.417 1.00 86.75 164 LEU A CA 1
ATOM 1284 C C . LEU A 1 164 ? 2.169 -15.199 -15.928 1.00 86.75 164 LEU A C 1
ATOM 1286 O O . LEU A 1 164 ? 1.491 -14.274 -15.464 1.00 86.75 164 LEU A O 1
ATOM 1290 N N . ARG A 1 165 ? 3.012 -15.916 -15.172 1.00 88.94 165 ARG A N 1
ATOM 1291 C CA . ARG A 1 165 ? 3.190 -15.634 -13.740 1.00 88.94 165 ARG A CA 1
ATOM 1292 C C . ARG A 1 165 ? 3.885 -14.290 -13.551 1.00 88.94 165 ARG A C 1
ATOM 1294 O O . ARG A 1 165 ? 4.779 -13.975 -14.328 1.00 88.94 165 ARG A O 1
ATOM 1301 N N . PRO A 1 166 ? 3.540 -13.492 -12.537 1.00 88.62 166 PRO A N 1
ATOM 1302 C CA . PRO A 1 166 ? 4.306 -12.289 -12.247 1.00 88.62 166 PRO A CA 1
ATOM 1303 C C . PRO A 1 166 ? 5.748 -12.621 -11.840 1.00 88.62 166 PRO A C 1
ATOM 1305 O O . PRO A 1 166 ? 5.996 -13.627 -11.165 1.00 88.62 166 PRO A O 1
ATOM 1308 N N . LEU A 1 167 ? 6.687 -11.776 -12.260 1.00 88.62 167 LEU A N 1
ATOM 1309 C CA . LEU A 1 167 ? 8.065 -11.771 -11.779 1.00 88.62 167 LEU A CA 1
ATOM 1310 C C . LEU A 1 167 ? 8.183 -10.704 -10.688 1.00 88.62 167 LEU A C 1
ATOM 1312 O O . LEU A 1 167 ? 7.913 -9.531 -10.937 1.00 88.62 167 LEU A O 1
ATOM 1316 N N . LEU A 1 168 ? 8.573 -11.122 -9.489 1.00 88.62 168 LEU A N 1
ATOM 1317 C CA . LEU A 1 168 ? 8.808 -10.248 -8.349 1.00 88.62 168 LEU A CA 1
ATOM 1318 C C . LEU A 1 168 ? 10.296 -9.929 -8.276 1.00 88.62 168 LEU A C 1
ATOM 1320 O O . LEU A 1 168 ? 11.127 -10.837 -8.165 1.00 88.62 168 LEU A O 1
ATOM 1324 N N . ALA A 1 169 ? 10.637 -8.648 -8.338 1.00 89.19 169 ALA A N 1
ATOM 1325 C CA . ALA A 1 169 ? 12.009 -8.183 -8.229 1.00 89.19 169 ALA A CA 1
ATOM 1326 C C . ALA A 1 169 ? 12.152 -7.176 -7.090 1.00 89.19 169 ALA A C 1
ATOM 1328 O O . ALA A 1 169 ? 11.304 -6.309 -6.912 1.00 89.19 169 ALA A O 1
ATOM 1329 N N . ARG A 1 170 ? 13.242 -7.282 -6.332 1.00 90.50 170 ARG A N 1
ATOM 1330 C CA . ARG A 1 170 ? 13.615 -6.313 -5.300 1.00 90.50 170 ARG A CA 1
ATOM 1331 C C . ARG A 1 170 ? 14.772 -5.474 -5.797 1.00 90.50 170 ARG A C 1
ATOM 1333 O O . ARG A 1 170 ? 15.820 -6.013 -6.157 1.00 90.50 170 ARG A O 1
ATOM 1340 N N . ILE A 1 171 ? 14.583 -4.165 -5.786 1.00 89.88 171 ILE A N 1
ATOM 1341 C CA . ILE A 1 171 ? 15.621 -3.194 -6.111 1.00 89.88 171 ILE A CA 1
ATOM 1342 C C . ILE A 1 171 ? 16.341 -2.801 -4.820 1.00 89.88 171 ILE A C 1
ATOM 1344 O O . ILE A 1 171 ? 15.702 -2.583 -3.798 1.00 89.88 171 ILE A O 1
ATOM 1348 N N . LEU A 1 172 ? 17.668 -2.688 -4.847 1.00 89.12 172 LEU A N 1
ATOM 1349 C CA . LEU A 1 172 ? 18.444 -2.330 -3.653 1.00 89.12 172 LEU A CA 1
ATOM 1350 C C . LEU A 1 172 ? 18.042 -0.951 -3.093 1.00 89.12 172 LEU A C 1
ATOM 1352 O O . LEU A 1 172 ? 17.932 -0.758 -1.883 1.00 89.12 172 LEU A O 1
ATOM 1356 N N . ASN A 1 173 ? 17.804 0.018 -3.980 1.00 88.50 173 ASN A N 1
ATOM 1357 C CA . ASN A 1 173 ? 17.512 1.399 -3.616 1.00 88.50 173 ASN A CA 1
ATOM 1358 C C . ASN A 1 173 ? 16.079 1.797 -3.993 1.00 88.50 173 ASN A C 1
ATOM 1360 O O . ASN A 1 173 ? 15.671 1.687 -5.150 1.00 88.50 173 ASN A O 1
ATOM 1364 N N . PHE A 1 174 ? 15.345 2.359 -3.030 1.00 85.19 174 PHE A N 1
ATOM 1365 C CA . PHE A 1 174 ? 13.979 2.838 -3.244 1.00 85.19 174 PHE A CA 1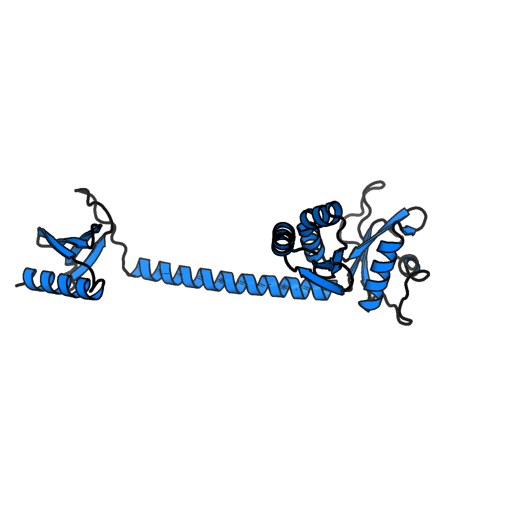
ATOM 1366 C C . PHE A 1 174 ? 13.899 3.952 -4.300 1.00 85.19 174 PHE A C 1
ATOM 1368 O O . PHE A 1 174 ? 12.885 4.083 -4.974 1.00 85.19 174 PHE A O 1
ATOM 1375 N N . ARG A 1 175 ? 14.952 4.771 -4.453 1.00 88.06 175 ARG A N 1
ATOM 1376 C CA . ARG A 1 175 ? 14.963 5.867 -5.440 1.00 88.06 175 ARG A CA 1
ATOM 1377 C C . ARG A 1 175 ? 14.955 5.342 -6.869 1.00 88.06 175 ARG A C 1
ATOM 1379 O O . ARG A 1 175 ? 14.256 5.891 -7.715 1.00 88.06 175 ARG A O 1
ATOM 1386 N N . ASP A 1 176 ? 15.711 4.274 -7.101 1.00 88.62 176 ASP A N 1
ATOM 1387 C CA . ASP A 1 176 ? 15.775 3.608 -8.398 1.00 88.62 176 ASP A CA 1
ATOM 1388 C C . ASP A 1 176 ? 14.447 2.906 -8.692 1.00 88.62 176 ASP A C 1
ATOM 1390 O O . ASP A 1 176 ? 13.923 3.011 -9.795 1.00 88.62 176 ASP A O 1
ATOM 1394 N N . GLN A 1 177 ? 13.849 2.262 -7.684 1.00 88.12 177 GLN A N 1
ATOM 1395 C CA . GLN A 1 177 ? 12.514 1.673 -7.797 1.00 88.12 177 GLN A CA 1
ATOM 1396 C C . GLN A 1 177 ? 11.455 2.713 -8.197 1.00 88.12 177 GLN A C 1
ATOM 1398 O O . GLN A 1 177 ? 10.690 2.495 -9.135 1.00 88.12 177 GLN A O 1
ATOM 1403 N N . ASP A 1 178 ? 11.454 3.865 -7.535 1.00 86.94 178 ASP A N 1
ATOM 1404 C CA . ASP A 1 178 ? 10.516 4.957 -7.784 1.00 86.94 178 ASP A CA 1
ATOM 1405 C C . ASP A 1 178 ? 10.741 5.591 -9.172 1.00 86.94 178 ASP A C 1
ATOM 1407 O O . ASP A 1 178 ? 9.788 5.899 -9.888 1.00 86.94 178 ASP A O 1
ATOM 1411 N N . ALA A 1 179 ? 11.997 5.702 -9.621 1.00 88.19 179 ALA A N 1
ATOM 1412 C CA . ALA A 1 179 ? 12.324 6.115 -10.987 1.00 88.19 179 ALA A CA 1
ATOM 1413 C C . ALA A 1 179 ? 11.794 5.125 -12.040 1.00 88.19 179 ALA A C 1
ATOM 1415 O O . ALA A 1 179 ? 11.189 5.554 -13.024 1.00 88.19 179 ALA A O 1
ATOM 1416 N N . ILE A 1 180 ? 11.949 3.814 -11.810 1.00 88.00 180 ILE A N 1
ATOM 1417 C CA . ILE A 1 180 ? 11.408 2.763 -12.687 1.00 88.00 180 ILE A CA 1
ATOM 1418 C C . ILE A 1 180 ? 9.883 2.856 -12.758 1.00 88.00 180 ILE A C 1
ATOM 1420 O O . ILE A 1 180 ? 9.318 2.805 -13.848 1.00 88.00 180 ILE A O 1
ATOM 1424 N N . LEU A 1 181 ? 9.205 3.014 -11.618 1.00 87.31 181 LEU A N 1
ATOM 1425 C CA . LEU A 1 181 ? 7.746 3.119 -11.576 1.00 87.31 181 LEU A CA 1
ATOM 1426 C C . LEU A 1 181 ? 7.229 4.392 -12.253 1.00 87.31 181 LEU A C 1
ATOM 1428 O O . LEU A 1 181 ? 6.231 4.333 -12.975 1.00 87.31 181 LEU A O 1
ATOM 1432 N N . ARG A 1 182 ? 7.908 5.531 -12.069 1.00 86.75 182 ARG A N 1
ATOM 1433 C CA . ARG A 1 182 ? 7.586 6.773 -12.787 1.00 86.75 182 ARG A CA 1
ATOM 1434 C C . ARG A 1 182 ? 7.718 6.597 -14.292 1.00 86.75 182 ARG A C 1
ATOM 1436 O O . ARG A 1 182 ? 6.774 6.910 -15.014 1.00 86.75 182 ARG A O 1
ATOM 1443 N N . MET A 1 183 ? 8.848 6.058 -14.748 1.00 87.19 183 MET A N 1
ATOM 1444 C CA . MET A 1 183 ? 9.079 5.766 -16.163 1.00 87.19 183 MET A CA 1
ATOM 1445 C C . MET A 1 183 ? 7.984 4.842 -16.708 1.00 87.19 183 MET A C 1
ATOM 1447 O O . MET A 1 183 ? 7.348 5.166 -17.709 1.00 87.19 183 MET A O 1
ATOM 1451 N N . ALA A 1 184 ? 7.676 3.755 -15.995 1.00 86.06 184 ALA A N 1
ATOM 1452 C CA . ALA A 1 184 ? 6.666 2.789 -16.412 1.00 86.06 184 ALA A CA 1
ATOM 1453 C C . ALA A 1 184 ? 5.259 3.391 -16.508 1.00 86.06 184 ALA A C 1
ATOM 1455 O O . ALA A 1 184 ? 4.487 2.983 -17.372 1.00 86.06 184 ALA A O 1
ATOM 1456 N N . SER A 1 185 ? 4.927 4.355 -15.645 1.00 83.81 185 SER A N 1
ATOM 1457 C CA . SER A 1 185 ? 3.664 5.099 -15.697 1.00 83.81 185 SER A CA 1
ATOM 1458 C C . SER A 1 185 ? 3.600 6.035 -16.909 1.00 83.81 185 SER A C 1
ATOM 1460 O O . SER A 1 185 ? 2.577 6.103 -17.588 1.00 83.81 185 SER A O 1
ATOM 1462 N N . MET A 1 186 ? 4.703 6.722 -17.221 1.00 84.12 186 MET A N 1
ATOM 1463 C CA . MET A 1 186 ? 4.775 7.677 -18.332 1.00 84.12 186 MET A CA 1
ATOM 1464 C C . MET A 1 186 ? 4.815 6.999 -19.705 1.00 84.12 186 MET A C 1
ATOM 1466 O O . MET A 1 186 ? 4.241 7.513 -20.661 1.00 84.12 186 MET A O 1
ATOM 1470 N N . GLN A 1 187 ? 5.493 5.858 -19.807 1.00 81.44 187 GLN A N 1
ATOM 1471 C CA . GLN A 1 187 ? 5.750 5.159 -21.070 1.00 81.44 187 GLN A CA 1
ATOM 1472 C C . GLN A 1 187 ? 4.826 3.955 -21.284 1.00 81.44 187 GLN A C 1
ATOM 1474 O O . GLN A 1 187 ? 5.067 3.111 -22.147 1.00 81.44 187 GLN A O 1
ATOM 1479 N N . HIS A 1 188 ? 3.760 3.841 -20.491 1.00 76.88 188 HIS A N 1
ATOM 1480 C CA . HIS A 1 188 ? 2.853 2.714 -20.602 1.00 76.88 188 HIS A CA 1
ATOM 1481 C C . HIS A 1 188 ? 2.135 2.698 -21.972 1.00 76.88 188 HIS A C 1
ATOM 1483 O O . HIS A 1 188 ? 1.496 3.692 -22.321 1.00 76.88 188 HIS A O 1
ATOM 1489 N N . PRO A 1 189 ? 2.113 1.572 -22.718 1.00 74.44 189 PRO A N 1
ATOM 1490 C CA . PRO A 1 189 ? 2.682 0.266 -22.383 1.00 74.44 189 PRO A CA 1
ATOM 1491 C C . PRO A 1 189 ? 4.122 -0.003 -22.826 1.00 74.44 189 PRO A C 1
ATOM 1493 O O . PRO A 1 189 ? 4.493 0.236 -23.974 1.00 74.44 189 PRO A O 1
ATOM 1496 N N . LEU A 1 190 ? 4.875 -0.661 -21.939 1.00 82.94 190 LEU A N 1
ATOM 1497 C CA . LEU A 1 190 ? 6.220 -1.165 -22.218 1.00 82.94 190 LEU A CA 1
ATOM 1498 C C . LEU A 1 190 ? 6.161 -2.468 -23.024 1.00 82.94 190 LEU A C 1
ATOM 1500 O O . LEU A 1 190 ? 5.243 -3.273 -22.840 1.00 82.94 190 LEU A O 1
ATOM 1504 N N . HIS A 1 191 ? 7.155 -2.695 -23.885 1.00 77.38 191 HIS A N 1
ATOM 1505 C CA . HIS A 1 191 ? 7.244 -3.896 -24.715 1.00 77.38 191 HIS A CA 1
ATOM 1506 C C . HIS A 1 191 ? 8.630 -4.557 -24.614 1.00 77.38 191 HIS A C 1
ATOM 1508 O O . HIS A 1 191 ? 9.636 -3.884 -24.812 1.00 77.38 191 HIS A O 1
ATOM 1514 N N . ILE A 1 192 ? 8.685 -5.877 -24.379 1.00 74.06 192 ILE A N 1
ATOM 1515 C CA . ILE A 1 192 ? 9.884 -6.716 -24.617 1.00 74.06 192 ILE A CA 1
ATOM 1516 C C . ILE A 1 192 ? 9.525 -7.782 -25.635 1.00 74.06 192 ILE A C 1
ATOM 1518 O O . ILE A 1 192 ? 8.513 -8.452 -25.457 1.00 74.06 192 ILE A O 1
ATOM 1522 N N . ALA A 1 193 ? 10.357 -7.981 -26.662 1.00 69.69 193 ALA A N 1
ATOM 1523 C CA . ALA A 1 193 ? 10.206 -9.090 -27.610 1.00 69.69 193 ALA A CA 1
ATOM 1524 C C . ALA A 1 193 ? 8.754 -9.250 -28.115 1.00 69.69 193 ALA A C 1
ATOM 1526 O O . ALA A 1 193 ? 8.228 -10.356 -28.209 1.00 69.69 193 ALA A O 1
ATOM 1527 N N . ASN A 1 194 ? 8.088 -8.118 -28.388 1.00 76.31 194 ASN A N 1
ATOM 1528 C CA . ASN A 1 194 ? 6.688 -8.023 -28.821 1.00 76.31 194 ASN A CA 1
ATOM 1529 C C . ASN A 1 194 ? 5.607 -8.389 -27.770 1.00 76.31 194 ASN A C 1
ATOM 1531 O O . ASN A 1 194 ? 4.430 -8.514 -28.103 1.00 76.31 194 ASN A O 1
ATOM 1535 N N . HIS A 1 195 ? 5.977 -8.524 -26.496 1.00 78.75 195 HIS A N 1
ATOM 1536 C CA . HIS A 1 195 ? 5.080 -8.765 -25.367 1.00 78.75 195 HIS A CA 1
ATOM 1537 C C . HIS A 1 195 ? 4.828 -7.481 -24.582 1.00 78.75 195 HIS A C 1
ATOM 1539 O O . HIS A 1 195 ? 5.760 -6.754 -24.242 1.00 78.75 195 HIS A O 1
ATOM 1545 N N . LYS A 1 196 ? 3.558 -7.227 -24.256 1.00 86.25 196 LYS A N 1
ATOM 1546 C CA . LYS A 1 196 ? 3.132 -6.090 -23.436 1.00 86.25 196 LYS A CA 1
ATOM 1547 C C . LYS A 1 196 ? 3.457 -6.338 -21.964 1.00 86.25 196 LYS A C 1
ATOM 1549 O O . LYS A 1 196 ? 2.968 -7.309 -21.384 1.00 86.25 196 LYS A O 1
ATOM 1554 N N . ILE A 1 197 ? 4.202 -5.423 -21.353 1.00 86.44 197 ILE A N 1
ATOM 1555 C CA . ILE A 1 197 ? 4.658 -5.526 -19.968 1.00 86.44 197 ILE A CA 1
ATOM 1556 C C . ILE A 1 197 ? 4.068 -4.418 -19.111 1.00 86.44 197 ILE A C 1
ATOM 1558 O O . ILE A 1 197 ? 3.921 -3.266 -19.522 1.00 86.44 197 ILE A O 1
ATOM 1562 N N . TRP A 1 198 ? 3.737 -4.804 -17.886 1.00 87.19 198 TRP A N 1
ATOM 1563 C CA . TRP A 1 198 ? 3.234 -3.927 -16.845 1.00 87.19 198 TRP A CA 1
ATOM 1564 C C . TRP A 1 198 ? 4.167 -4.003 -15.646 1.00 87.19 198 TRP A C 1
ATOM 1566 O O . TRP A 1 198 ? 4.478 -5.101 -15.185 1.00 87.19 198 TRP A O 1
ATOM 1576 N N . ILE A 1 199 ? 4.586 -2.844 -15.142 1.00 87.94 199 ILE A N 1
ATOM 1577 C CA . ILE A 1 199 ? 5.339 -2.727 -13.893 1.00 87.94 199 ILE A CA 1
ATOM 1578 C C . ILE A 1 199 ? 4.429 -2.071 -12.863 1.00 87.94 199 ILE A C 1
ATOM 1580 O O . ILE A 1 199 ? 3.819 -1.039 -13.143 1.00 87.94 199 ILE A O 1
ATOM 1584 N N . SER A 1 200 ? 4.343 -2.657 -11.677 1.00 84.62 200 SER A N 1
ATOM 1585 C CA . SER A 1 200 ? 3.601 -2.097 -10.549 1.00 84.62 200 SER A CA 1
ATOM 1586 C C . SER A 1 200 ? 4.340 -2.339 -9.231 1.00 84.62 200 SER A C 1
ATOM 1588 O O . SER A 1 200 ? 5.127 -3.281 -9.153 1.00 84.62 200 SER A O 1
ATOM 1590 N N . PRO A 1 201 ? 4.078 -1.556 -8.172 1.00 85.25 201 PRO A N 1
ATOM 1591 C CA . PRO A 1 201 ? 4.558 -1.879 -6.826 1.00 85.25 201 PRO A CA 1
ATOM 1592 C C . PRO A 1 201 ? 4.007 -3.231 -6.343 1.00 85.25 201 PRO A C 1
ATOM 1594 O O . PRO A 1 201 ? 2.846 -3.541 -6.622 1.00 85.25 201 PRO A O 1
ATOM 1597 N N . ASP A 1 202 ? 4.791 -4.002 -5.583 1.00 80.62 202 ASP A N 1
ATOM 1598 C CA . ASP A 1 202 ? 4.376 -5.321 -5.053 1.00 80.62 202 ASP A CA 1
ATOM 1599 C C . ASP A 1 202 ? 3.596 -5.255 -3.720 1.00 80.62 202 ASP A C 1
ATOM 1601 O O . ASP A 1 202 ? 3.166 -6.264 -3.171 1.00 80.62 202 ASP A O 1
ATOM 1605 N N . ALA A 1 203 ? 3.366 -4.058 -3.179 1.00 75.56 203 ALA A N 1
ATOM 1606 C CA . ALA A 1 203 ? 2.674 -3.892 -1.904 1.00 75.56 203 ALA A CA 1
ATOM 1607 C C . ALA A 1 203 ? 1.156 -4.149 -2.038 1.00 75.56 203 ALA A C 1
ATOM 1609 O O . ALA A 1 203 ? 0.392 -3.250 -2.401 1.00 75.56 203 ALA A O 1
ATOM 1610 N N . GLN A 1 204 ? 0.708 -5.372 -1.733 1.00 70.88 204 GLN A N 1
ATOM 1611 C CA . GLN A 1 204 ? -0.693 -5.795 -1.871 1.00 70.88 204 GLN A CA 1
ATOM 1612 C C . GLN A 1 204 ? -1.657 -4.942 -1.030 1.00 70.88 204 GLN A C 1
ATOM 1614 O O . GLN A 1 204 ? -2.692 -4.514 -1.540 1.00 70.88 204 GLN A O 1
ATOM 1619 N N . GLU A 1 205 ? -1.305 -4.637 0.219 1.00 72.00 205 GLU A N 1
ATOM 1620 C CA . GLU A 1 205 ? -2.110 -3.777 1.099 1.00 72.00 205 GLU A CA 1
ATOM 1621 C C . GLU A 1 205 ? -2.239 -2.354 0.535 1.00 72.00 205 GLU A C 1
ATOM 1623 O O . GLU A 1 205 ? -3.332 -1.792 0.458 1.00 72.00 205 GLU A O 1
ATOM 1628 N N . VAL A 1 206 ? -1.140 -1.800 0.012 1.00 74.06 206 VAL A N 1
ATOM 1629 C CA . VAL A 1 206 ? -1.146 -0.485 -0.647 1.00 74.06 206 VAL A CA 1
ATOM 1630 C C . VAL A 1 206 ? -2.035 -0.507 -1.889 1.00 74.06 206 VAL A C 1
ATOM 1632 O O . VAL A 1 206 ? -2.763 0.452 -2.124 1.00 74.06 206 VAL A O 1
ATOM 1635 N N . GLN A 1 207 ? -2.048 -1.599 -2.660 1.00 76.62 207 GLN A N 1
ATOM 1636 C CA . GLN A 1 207 ? -2.951 -1.739 -3.806 1.00 76.62 207 GLN A CA 1
ATOM 1637 C C . GLN A 1 207 ? -4.424 -1.828 -3.384 1.00 76.62 207 GLN A C 1
ATOM 1639 O O . GLN A 1 207 ? -5.286 -1.261 -4.059 1.00 76.62 207 GLN A O 1
ATOM 1644 N N . VAL A 1 208 ? -4.740 -2.543 -2.299 1.00 81.62 208 VAL A N 1
ATOM 1645 C CA . VAL A 1 208 ? -6.104 -2.601 -1.744 1.00 81.62 208 VAL A CA 1
ATOM 1646 C C . VAL A 1 208 ? -6.542 -1.209 -1.300 1.00 81.62 208 VAL A C 1
ATOM 1648 O O . VAL A 1 208 ? -7.631 -0.764 -1.668 1.00 81.62 208 VAL A O 1
ATOM 1651 N N . ARG A 1 209 ? -5.664 -0.487 -0.601 1.00 80.31 209 ARG A N 1
ATOM 1652 C CA . ARG A 1 209 ? -5.913 0.883 -0.158 1.00 80.31 209 ARG A CA 1
ATOM 1653 C C . ARG A 1 209 ? -6.051 1.840 -1.343 1.00 80.31 209 ARG A C 1
ATOM 1655 O O . ARG A 1 209 ? -7.019 2.575 -1.413 1.00 80.31 209 ARG A O 1
ATOM 1662 N N . HIS A 1 210 ? -5.208 1.762 -2.372 1.00 81.88 210 HIS A N 1
ATOM 1663 C CA . HIS A 1 210 ? -5.388 2.542 -3.612 1.00 81.88 210 HIS A CA 1
ATOM 1664 C C . HIS A 1 210 ? -6.746 2.288 -4.274 1.00 81.88 210 HIS A C 1
ATOM 1666 O O . HIS A 1 210 ? -7.382 3.227 -4.750 1.00 81.88 210 HIS A O 1
ATOM 1672 N N . LYS A 1 211 ? -7.223 1.038 -4.280 1.00 85.50 211 LYS A N 1
ATOM 1673 C CA . LYS A 1 211 ? -8.545 0.700 -4.828 1.00 85.50 211 LYS A CA 1
ATOM 1674 C C . LYS A 1 211 ? -9.692 1.289 -4.010 1.00 85.50 211 LYS A C 1
ATOM 1676 O O . LYS A 1 211 ? -10.721 1.608 -4.608 1.00 85.50 211 LYS A O 1
ATOM 1681 N N . SER A 1 212 ? -9.548 1.456 -2.692 1.00 88.50 212 SER A N 1
ATOM 1682 C CA . SER A 1 212 ? -10.604 2.063 -1.867 1.00 88.50 212 SER A CA 1
ATOM 1683 C C . SER A 1 212 ? -10.859 3.527 -2.257 1.00 88.50 212 SER A C 1
ATOM 1685 O O . SER A 1 212 ? -12.013 3.954 -2.302 1.00 88.50 212 SER A O 1
ATOM 1687 N N . PHE A 1 213 ? -9.822 4.251 -2.693 1.00 88.00 213 PHE A N 1
ATOM 1688 C CA . PHE A 1 213 ? -9.935 5.611 -3.233 1.00 88.00 213 PHE A CA 1
ATOM 1689 C C . PHE A 1 213 ? -10.568 5.692 -4.631 1.00 88.00 213 PHE A C 1
ATOM 1691 O O . PHE A 1 213 ? -10.860 6.792 -5.096 1.00 88.00 213 PHE A O 1
ATOM 1698 N N . GLY A 1 214 ? -10.837 4.577 -5.318 1.00 89.12 214 GLY A N 1
ATOM 1699 C CA . GLY A 1 214 ? -11.290 4.599 -6.716 1.00 89.12 214 GLY A CA 1
ATOM 1700 C C . GLY A 1 214 ? -12.581 5.398 -6.954 1.00 89.12 214 GLY A C 1
ATOM 1701 O O . GLY A 1 214 ? -12.707 6.092 -7.963 1.00 89.12 214 GLY A O 1
ATOM 1702 N N . LYS A 1 215 ? -13.533 5.363 -6.008 1.00 91.00 215 LYS A N 1
ATOM 1703 C CA . LYS A 1 215 ? -14.771 6.164 -6.098 1.00 91.00 215 LYS A CA 1
ATOM 1704 C C . LYS A 1 215 ? -14.492 7.662 -5.995 1.00 91.00 215 LYS A C 1
ATOM 1706 O O . LYS A 1 215 ? -15.005 8.436 -6.798 1.00 91.00 215 LYS A O 1
ATOM 1711 N N . VAL A 1 216 ? -13.671 8.033 -5.017 1.00 90.62 216 VAL A N 1
ATOM 1712 C CA . VAL A 1 216 ? -13.245 9.406 -4.741 1.00 90.62 216 VAL A CA 1
ATOM 1713 C C . VAL A 1 216 ? -12.485 9.961 -5.948 1.00 90.62 216 VAL A C 1
ATOM 1715 O O . VAL A 1 216 ? -12.839 11.011 -6.470 1.00 90.62 216 VAL A O 1
ATOM 1718 N N . GLN A 1 217 ? -11.513 9.210 -6.472 1.00 89.62 217 GLN A N 1
ATOM 1719 C CA . GLN A 1 217 ? -10.751 9.564 -7.673 1.00 89.62 217 GLN A CA 1
ATOM 1720 C C . GLN A 1 217 ? -11.648 9.815 -8.888 1.00 89.62 217 GLN A C 1
ATOM 1722 O O . GLN A 1 217 ? -11.463 10.805 -9.590 1.00 89.62 217 GLN A O 1
ATOM 1727 N N . GLY A 1 218 ? -12.642 8.951 -9.120 1.00 91.00 218 GLY A N 1
ATOM 1728 C CA . GLY A 1 218 ? -13.608 9.151 -10.200 1.00 91.00 218 GLY A CA 1
ATOM 1729 C C . GLY A 1 218 ? -14.380 10.465 -10.061 1.00 91.00 218 GLY A C 1
ATOM 1730 O O . GLY A 1 218 ? -14.674 11.115 -11.060 1.00 91.00 218 GLY A O 1
ATOM 1731 N N . GLU A 1 219 ? -14.663 10.895 -8.834 1.00 90.75 219 GLU A N 1
ATOM 1732 C CA . GLU A 1 219 ? -15.321 12.173 -8.571 1.00 90.75 219 GLU A CA 1
ATOM 1733 C C . GLU A 1 219 ? -14.378 13.373 -8.756 1.00 90.75 219 GLU A C 1
ATOM 1735 O O . GLU A 1 219 ? -14.767 14.355 -9.389 1.00 90.75 219 GLU A O 1
ATOM 1740 N N . PHE A 1 220 ? -13.118 13.274 -8.316 1.00 88.69 220 PHE A N 1
ATOM 1741 C CA . PHE A 1 220 ? -12.084 14.276 -8.611 1.00 88.69 220 PHE A CA 1
ATOM 1742 C C . PHE A 1 220 ? -11.911 14.484 -10.124 1.00 88.69 220 PHE A C 1
ATOM 1744 O O . PHE A 1 220 ? -11.876 15.624 -10.587 1.00 88.69 220 PHE A O 1
ATOM 1751 N N . GLN A 1 221 ? -11.891 13.397 -10.905 1.00 88.88 221 GLN A N 1
ATOM 1752 C CA . GLN A 1 221 ? -11.835 13.460 -12.370 1.00 88.88 221 GLN A CA 1
ATOM 1753 C C . GLN A 1 221 ? -13.061 14.158 -12.966 1.00 88.88 221 GLN A C 1
ATOM 1755 O O . GLN A 1 221 ? -12.909 15.036 -13.812 1.00 88.88 221 GLN A O 1
ATOM 1760 N N . ARG A 1 222 ? -14.278 13.817 -12.510 1.00 89.25 222 ARG A N 1
ATOM 1761 C CA . ARG A 1 222 ? -15.514 14.477 -12.976 1.00 89.25 222 ARG A CA 1
ATOM 1762 C C . ARG A 1 222 ? -15.511 15.980 -12.715 1.00 89.25 222 ARG A C 1
ATOM 1764 O O . ARG A 1 222 ? -16.060 16.729 -13.516 1.00 89.25 222 ARG A O 1
ATOM 1771 N N . ARG A 1 223 ? -14.898 16.412 -11.612 1.00 87.81 223 ARG A N 1
ATOM 1772 C CA . ARG A 1 223 ? -14.791 17.823 -11.210 1.00 87.81 223 ARG A CA 1
ATOM 1773 C C . ARG A 1 223 ? -13.548 18.528 -11.762 1.00 87.81 223 ARG A C 1
ATOM 1775 O O . ARG A 1 223 ? -13.331 19.688 -11.434 1.00 87.81 223 ARG A O 1
ATOM 1782 N N . ASN A 1 224 ? -12.758 17.854 -12.604 1.00 86.44 224 ASN A N 1
ATOM 1783 C CA . ASN A 1 224 ? -11.524 18.367 -13.207 1.00 86.44 224 ASN A CA 1
ATOM 1784 C C . ASN A 1 224 ? -10.485 18.867 -12.181 1.00 86.44 224 ASN A C 1
ATOM 1786 O O . ASN A 1 224 ? -9.762 19.834 -12.419 1.00 86.44 224 ASN A O 1
ATOM 1790 N N . LEU A 1 225 ? -10.422 18.207 -11.025 1.00 86.38 225 LEU A N 1
ATOM 1791 C CA . LEU A 1 225 ? -9.476 18.521 -9.961 1.00 86.38 225 LEU A CA 1
ATOM 1792 C C . LEU A 1 225 ? -8.188 17.711 -10.138 1.00 86.38 225 LEU A C 1
ATOM 1794 O O . LEU A 1 225 ? -8.224 16.507 -10.403 1.00 86.38 225 LEU A O 1
ATOM 1798 N N . GLN A 1 226 ? -7.042 18.366 -9.956 1.00 86.56 226 GLN A N 1
ATOM 1799 C CA . GLN A 1 226 ? -5.735 17.718 -10.041 1.00 86.56 226 GLN A CA 1
ATOM 1800 C C . GLN A 1 226 ? -5.451 16.946 -8.753 1.00 86.56 226 GLN A C 1
ATOM 1802 O O . GLN A 1 226 ? -5.511 17.494 -7.651 1.00 86.56 226 GLN A O 1
ATOM 1807 N N . TYR A 1 227 ? -5.110 15.668 -8.886 1.00 87.50 227 TYR A N 1
ATOM 1808 C CA . TYR A 1 227 ? -4.749 14.825 -7.754 1.00 87.50 227 TYR A CA 1
ATOM 1809 C C . TYR A 1 227 ? -3.598 13.885 -8.104 1.00 87.50 227 TYR A C 1
ATOM 1811 O O . TYR A 1 227 ? -3.273 13.642 -9.265 1.00 87.50 227 TYR A O 1
ATOM 1819 N N . THR A 1 228 ? -2.943 13.352 -7.082 1.00 85.81 228 THR A N 1
ATOM 1820 C CA . THR A 1 228 ? -1.860 12.376 -7.208 1.00 85.81 228 THR A CA 1
ATOM 1821 C C . THR A 1 228 ? -1.919 11.417 -6.027 1.00 85.81 228 THR A C 1
ATOM 1823 O O . THR A 1 228 ? -2.132 11.837 -4.895 1.00 85.81 228 THR A O 1
ATOM 1826 N N . MET A 1 229 ? -1.721 10.124 -6.272 1.00 83.75 229 MET A N 1
ATOM 1827 C CA . MET A 1 229 ? -1.586 9.146 -5.191 1.00 83.75 229 MET A CA 1
ATOM 1828 C C . MET A 1 229 ? -0.140 9.096 -4.712 1.00 83.75 229 MET A C 1
ATOM 1830 O O . MET A 1 229 ? 0.778 8.939 -5.515 1.00 83.75 229 MET A O 1
ATOM 1834 N N . ILE A 1 230 ? 0.057 9.193 -3.403 1.00 80.31 230 ILE A N 1
ATOM 1835 C CA . ILE A 1 230 ? 1.357 9.017 -2.763 1.00 80.31 230 ILE A CA 1
ATOM 1836 C C . ILE A 1 230 ? 1.551 7.532 -2.437 1.00 80.31 230 ILE A C 1
ATOM 1838 O O . ILE A 1 230 ? 0.604 6.766 -2.215 1.00 80.31 230 ILE A O 1
ATOM 1842 N N . PHE A 1 231 ? 2.812 7.112 -2.419 1.00 64.12 231 PHE A N 1
ATOM 1843 C CA . PHE A 1 231 ? 3.221 5.815 -1.898 1.00 64.12 231 PHE A CA 1
ATOM 1844 C C . PHE A 1 231 ? 2.757 5.652 -0.431 1.00 64.12 231 PHE A C 1
ATOM 1846 O O . PHE A 1 231 ? 2.884 6.587 0.349 1.00 64.12 231 PHE A O 1
ATOM 1853 N N . GLN A 1 232 ? 2.202 4.483 -0.080 1.00 66.50 232 GLN A N 1
ATOM 1854 C CA . GLN A 1 232 ? 1.383 4.200 1.127 1.00 66.50 232 GLN A CA 1
ATOM 1855 C C . GLN A 1 232 ? -0.070 4.720 1.118 1.00 66.50 232 GLN A C 1
ATOM 1857 O O . GLN A 1 232 ? -0.753 4.644 2.132 1.00 66.50 232 GLN A O 1
ATOM 1862 N N . ALA A 1 233 ? -0.581 5.113 -0.054 1.00 71.62 233 ALA A N 1
ATOM 1863 C CA . ALA A 1 233 ? -2.005 5.356 -0.322 1.00 71.62 233 ALA A CA 1
ATOM 1864 C C . ALA A 1 233 ? -2.626 6.634 0.253 1.00 71.62 233 ALA A C 1
ATOM 1866 O O . ALA A 1 233 ? -3.844 6.702 0.366 1.00 71.62 233 ALA A O 1
ATOM 1867 N N . GLY A 1 234 ? -1.825 7.669 0.496 1.00 81.56 234 GLY A N 1
ATOM 1868 C CA . GLY A 1 234 ? -2.361 9.015 0.690 1.00 81.56 234 GLY A CA 1
ATOM 1869 C C . GLY A 1 234 ? -2.828 9.623 -0.637 1.00 81.56 234 GLY A C 1
ATOM 1870 O O . GLY A 1 234 ? -2.105 9.564 -1.638 1.00 81.56 234 GLY A O 1
ATOM 1871 N N . LEU A 1 235 ? -4.015 10.227 -0.666 1.00 87.31 235 LEU A N 1
ATOM 1872 C CA . LEU A 1 235 ? -4.480 11.028 -1.798 1.00 87.31 235 LEU A CA 1
ATOM 1873 C C . LEU A 1 235 ? -4.016 12.474 -1.612 1.00 87.31 235 LEU A C 1
ATOM 1875 O O . LEU A 1 235 ? -4.390 13.140 -0.650 1.00 87.31 235 LEU A O 1
ATOM 1879 N N . LYS A 1 236 ? -3.216 12.966 -2.558 1.00 88.50 236 LYS A N 1
ATOM 1880 C CA . LYS A 1 236 ? -2.775 14.358 -2.626 1.00 88.50 236 LYS A CA 1
ATOM 1881 C C . LYS A 1 236 ? -3.644 15.119 -3.610 1.00 88.50 236 LYS A C 1
ATOM 1883 O O . LYS A 1 236 ? -3.682 14.754 -4.782 1.00 88.50 236 LYS A O 1
ATOM 1888 N N . VAL A 1 237 ? -4.280 16.196 -3.172 1.00 87.31 237 VAL A N 1
ATOM 1889 C CA . VAL A 1 237 ? -5.045 17.092 -4.050 1.00 87.31 237 VAL A CA 1
ATOM 1890 C C . VAL A 1 237 ? -4.274 18.389 -4.228 1.00 87.31 237 VAL A C 1
ATOM 1892 O O . VAL A 1 237 ? -3.755 18.943 -3.260 1.00 87.31 237 VAL A O 1
ATOM 1895 N N . ILE A 1 238 ? -4.184 18.847 -5.475 1.00 81.12 238 ILE A N 1
ATOM 1896 C CA . ILE A 1 238 ? -3.536 20.100 -5.855 1.00 81.12 238 ILE A CA 1
ATOM 1897 C C . ILE A 1 238 ? -4.649 21.071 -6.254 1.00 81.12 238 ILE A C 1
ATOM 1899 O O . ILE A 1 238 ? -5.249 20.922 -7.317 1.00 81.12 238 ILE A O 1
ATOM 1903 N N . ALA A 1 239 ? -4.930 22.049 -5.393 1.00 72.44 239 ALA A N 1
ATOM 1904 C CA . ALA A 1 239 ? -5.844 23.150 -5.701 1.00 72.44 239 ALA A CA 1
ATOM 1905 C C . ALA A 1 239 ? -5.060 24.393 -6.155 1.00 72.44 239 ALA A C 1
ATOM 1907 O O . ALA A 1 239 ? -3.901 24.568 -5.764 1.00 72.44 239 ALA A O 1
ATOM 1908 N N . GLU A 1 240 ? -5.693 25.213 -7.002 1.00 63.44 240 GLU A N 1
ATOM 1909 C CA . GLU A 1 240 ? -5.122 26.311 -7.798 1.00 63.44 240 GLU A CA 1
ATOM 1910 C C . GLU A 1 240 ? -3.856 26.958 -7.196 1.00 63.44 240 GLU A C 1
ATOM 1912 O O . GLU A 1 240 ? -3.893 27.819 -6.319 1.00 63.44 240 GLU A O 1
ATOM 1917 N N . GLY A 1 241 ? -2.697 26.523 -7.698 1.00 60.53 241 GLY A N 1
ATOM 1918 C CA . GLY A 1 241 ? -1.402 27.163 -7.482 1.00 60.53 241 GLY A CA 1
ATOM 1919 C C . GLY A 1 241 ? -0.534 26.585 -6.365 1.00 60.53 241 GLY A C 1
ATOM 1920 O O . GLY A 1 241 ? 0.650 26.384 -6.621 1.00 60.53 241 GLY A O 1
ATOM 1921 N N . LEU A 1 242 ? -1.047 26.315 -5.155 1.00 61.84 242 LEU A N 1
ATOM 1922 C CA . LEU A 1 242 ? -0.165 26.031 -3.997 1.00 61.84 242 LEU A CA 1
ATOM 1923 C C . LEU A 1 242 ? -0.753 25.164 -2.864 1.00 61.84 242 LEU A C 1
ATOM 1925 O O . LEU A 1 242 ? 0.013 24.712 -2.009 1.00 61.84 242 LEU A O 1
ATOM 1929 N N . TRP A 1 243 ? -2.065 24.911 -2.813 1.00 64.12 243 TRP A N 1
ATOM 1930 C CA . TRP A 1 243 ? -2.662 24.206 -1.670 1.00 64.12 243 TRP A CA 1
ATOM 1931 C C . TRP A 1 243 ? -2.615 22.693 -1.869 1.00 64.12 243 TRP A C 1
ATOM 1933 O O . TRP A 1 243 ? -3.212 22.155 -2.804 1.00 64.12 243 TRP A O 1
ATOM 1943 N N . LEU A 1 244 ? -1.894 22.020 -0.970 1.00 75.00 244 LEU A N 1
ATOM 1944 C CA . LEU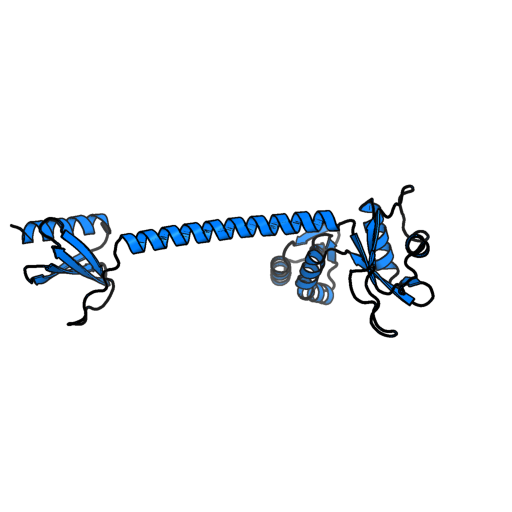 A 1 244 ? -1.732 20.572 -0.954 1.00 75.00 244 LEU A CA 1
ATOM 1945 C C . LEU A 1 244 ? -2.526 19.982 0.207 1.00 75.00 244 LEU A C 1
ATOM 1947 O O . LEU A 1 244 ? -2.134 20.133 1.363 1.00 75.00 244 LEU A O 1
ATOM 1951 N N . TRP A 1 245 ? -3.619 19.297 -0.115 1.00 81.44 245 TRP A N 1
ATOM 1952 C CA . TRP A 1 245 ? -4.366 18.498 0.855 1.00 81.44 245 TRP A CA 1
ATOM 1953 C C . TRP A 1 245 ? -3.911 17.048 0.773 1.00 81.44 245 TRP A C 1
ATOM 1955 O O . TRP A 1 245 ? -3.714 16.527 -0.327 1.00 81.44 245 TRP A O 1
ATOM 1965 N N . PHE A 1 246 ? -3.741 16.420 1.933 1.00 86.38 246 PHE A N 1
ATOM 1966 C CA . PHE A 1 246 ? -3.372 15.017 2.069 1.00 86.38 246 PHE A CA 1
ATOM 1967 C C . PHE A 1 246 ? -4.501 14.302 2.800 1.00 86.38 246 PHE A C 1
ATOM 1969 O O . PHE A 1 246 ? -4.912 14.754 3.867 1.00 86.38 246 PHE A O 1
ATOM 1976 N N . PHE A 1 247 ? -4.992 13.217 2.212 1.00 87.62 247 PHE A N 1
ATOM 1977 C CA . PHE A 1 247 ? -6.031 12.380 2.800 1.00 87.62 247 PHE A CA 1
ATOM 1978 C C . PHE A 1 247 ? -5.506 10.963 2.957 1.00 87.62 247 PHE A C 1
ATOM 1980 O O . PHE A 1 247 ? -5.117 10.341 1.964 1.00 87.62 247 PHE A O 1
ATOM 1987 N N . ASP A 1 248 ? -5.529 10.455 4.184 1.00 84.62 248 ASP A N 1
ATOM 1988 C CA . ASP A 1 248 ? -5.104 9.088 4.491 1.00 84.62 248 ASP A CA 1
ATOM 1989 C C . ASP A 1 248 ? -6.273 8.097 4.374 1.00 84.62 248 ASP A C 1
ATOM 1991 O O . ASP A 1 248 ? -6.065 6.911 4.107 1.00 84.62 248 ASP A O 1
ATOM 1995 N N . ALA A 1 249 ? -7.510 8.595 4.487 1.00 87.44 249 ALA A N 1
ATOM 1996 C CA . ALA A 1 249 ? -8.736 7.823 4.337 1.00 87.44 249 ALA A CA 1
ATOM 1997 C C . ALA A 1 249 ? -9.616 8.343 3.180 1.00 87.44 249 ALA A C 1
ATOM 1999 O O . ALA A 1 249 ? -9.723 9.555 2.962 1.00 87.44 249 ALA A O 1
ATOM 2000 N N . PRO A 1 250 ? -10.285 7.448 2.429 1.00 88.88 250 PRO A N 1
ATOM 2001 C CA . PRO A 1 250 ? -11.192 7.853 1.359 1.00 88.88 250 PRO A CA 1
ATOM 2002 C C . PRO A 1 250 ? -12.432 8.591 1.882 1.00 88.88 250 PRO A C 1
ATOM 2004 O O . PRO A 1 250 ? -12.972 9.429 1.163 1.00 88.88 250 PRO A O 1
ATOM 2007 N N . GLU A 1 251 ? -12.874 8.310 3.111 1.00 90.50 251 GLU A N 1
ATOM 2008 C CA . GLU A 1 251 ? -14.005 8.985 3.754 1.00 90.50 251 GLU A CA 1
ATOM 2009 C C . GLU A 1 251 ? -13.721 10.476 3.965 1.00 90.50 251 GLU A C 1
ATOM 2011 O O . GLU A 1 251 ? -14.537 11.308 3.581 1.00 90.50 251 GLU A O 1
ATOM 2016 N N . GLU A 1 252 ? -12.536 10.824 4.471 1.00 89.31 252 GLU A N 1
ATOM 2017 C CA . GLU A 1 252 ? -12.119 12.218 4.686 1.00 89.31 252 GLU A CA 1
ATOM 2018 C C . GLU A 1 252 ? -12.082 13.006 3.370 1.00 89.31 252 GLU A C 1
ATOM 2020 O O . GLU A 1 252 ? -12.549 14.142 3.287 1.00 89.31 252 GLU A O 1
ATOM 2025 N N . ALA A 1 253 ? -11.568 12.382 2.307 1.00 88.12 253 ALA A N 1
ATOM 2026 C CA . ALA A 1 253 ? -11.541 12.987 0.980 1.00 88.12 253 ALA A CA 1
ATOM 2027 C C . ALA A 1 253 ? -12.955 13.184 0.403 1.00 88.12 253 ALA A C 1
ATOM 2029 O O . ALA A 1 253 ? -13.207 14.149 -0.321 1.00 88.12 253 ALA A O 1
ATOM 2030 N N . TRP A 1 254 ? -13.883 12.277 0.714 1.00 89.69 254 TRP A N 1
ATOM 2031 C CA . TRP A 1 254 ? -15.279 12.389 0.301 1.00 89.69 254 TRP A CA 1
ATOM 2032 C C . TRP A 1 254 ? -16.004 13.506 1.053 1.00 89.69 254 TRP A C 1
ATOM 2034 O O . TRP A 1 254 ? -16.661 14.335 0.426 1.00 89.69 254 TRP A O 1
ATOM 2044 N N . GLU A 1 255 ? -15.823 13.588 2.371 1.00 90.50 255 GLU A N 1
ATOM 2045 C CA . GLU A 1 255 ? -16.339 14.690 3.190 1.00 90.50 255 GLU A CA 1
ATOM 2046 C C . GLU A 1 255 ? -15.809 16.040 2.695 1.00 90.50 255 GLU A C 1
ATOM 2048 O O . GLU A 1 255 ? -16.568 17.001 2.572 1.00 90.50 255 GLU A O 1
ATOM 2053 N N . TRP A 1 256 ? -14.530 16.107 2.317 1.00 86.56 256 TRP A N 1
ATOM 2054 C CA . TRP A 1 256 ? -13.935 17.301 1.719 1.00 86.56 256 TRP A CA 1
ATOM 2055 C C . TRP A 1 256 ? -14.585 17.683 0.376 1.00 86.56 256 TRP A C 1
ATOM 2057 O O . TRP A 1 256 ? -14.844 18.861 0.120 1.00 86.56 256 TRP A O 1
ATOM 2067 N N . LEU A 1 257 ? -14.913 16.700 -0.473 1.00 86.94 257 LEU A N 1
ATOM 2068 C CA . LEU A 1 257 ? -15.649 16.927 -1.724 1.00 86.94 257 LEU A CA 1
ATOM 2069 C C . LEU A 1 257 ? -17.095 17.395 -1.482 1.00 86.94 257 LEU A C 1
ATOM 2071 O O . LEU A 1 257 ? -17.618 18.180 -2.279 1.00 86.94 257 LEU A O 1
ATOM 2075 N N . GLU A 1 258 ? -17.756 16.903 -0.431 1.00 86.62 258 GLU A N 1
ATOM 2076 C CA . GLU A 1 258 ? -19.130 17.273 -0.062 1.00 86.62 258 GLU A CA 1
ATOM 2077 C C . GLU A 1 258 ? -19.216 18.644 0.610 1.00 86.62 258 GLU A C 1
ATOM 2079 O O . GLU A 1 258 ? -20.169 19.385 0.365 1.00 86.62 258 GLU A O 1
ATOM 2084 N N . ALA A 1 259 ? -18.204 19.014 1.399 1.00 83.31 259 ALA A N 1
ATOM 2085 C CA . ALA A 1 259 ? -18.132 20.299 2.089 1.00 83.31 259 ALA A CA 1
ATOM 2086 C C . ALA A 1 259 ? -18.143 21.499 1.126 1.00 83.31 259 ALA A C 1
ATOM 2088 O O . ALA A 1 259 ? -18.401 22.626 1.554 1.00 83.31 259 ALA A O 1
ATOM 2089 N N . GLY A 1 260 ? -17.887 21.277 -0.171 1.00 69.88 260 GLY A N 1
ATOM 2090 C CA . GLY A 1 260 ? -17.986 22.310 -1.201 1.00 69.88 260 GLY A CA 1
ATOM 2091 C C . GLY A 1 260 ? -17.060 23.494 -0.936 1.00 69.88 260 GLY A C 1
ATOM 2092 O O . GLY A 1 260 ? -17.375 24.619 -1.331 1.00 69.88 260 GLY A O 1
ATOM 2093 N N . THR A 1 261 ? -15.956 23.263 -0.216 1.00 62.81 261 THR A N 1
ATOM 2094 C CA . THR A 1 261 ? -14.950 24.276 0.098 1.00 62.81 261 THR A CA 1
ATOM 2095 C C . THR A 1 261 ? -14.526 24.942 -1.200 1.00 62.81 261 THR A C 1
ATOM 2097 O O . THR A 1 261 ? -14.019 24.270 -2.078 1.00 62.81 261 THR A O 1
ATOM 2100 N N . ARG A 1 262 ? -14.772 26.245 -1.364 1.00 54.16 262 ARG A N 1
ATOM 2101 C CA . ARG A 1 262 ? -14.361 26.979 -2.570 1.00 54.16 262 ARG A CA 1
ATOM 2102 C C . ARG A 1 262 ? -12.851 26.790 -2.774 1.00 54.16 262 ARG A C 1
ATOM 2104 O O . ARG A 1 262 ? -12.072 27.279 -1.957 1.00 54.16 262 ARG A O 1
ATOM 2111 N N . TRP A 1 263 ? -12.495 26.042 -3.812 1.00 57.22 263 TRP A N 1
ATOM 2112 C CA . TRP A 1 263 ? -11.138 25.779 -4.287 1.00 57.22 263 TRP A CA 1
ATOM 2113 C C . TRP A 1 263 ? -10.801 26.709 -5.443 1.00 57.22 263 TRP A C 1
ATOM 2115 O O . TRP A 1 263 ? -11.730 27.012 -6.231 1.00 57.22 263 TRP A O 1
#